Protein AF-A0A167JBE9-F1 (afdb_monomer_lite)

Secondary structure (DSSP, 8-state):
--PPPPPHHHHHHHHHHHHHHHHHTT--SSHHHHHHHHHS-SS-HHHHHHHHTTSSPPPHHHHHHHHHHHTTTS-HHHHHHHHHHHTSTHHHHHHS-TT-HHHHHHHHTTS-HHHHTTTB-TT-TT---B-PPPGGGSHHHHTT-SHHHHHHHHHHHHHHHHHHTTT---SHHHHHHHHHHHHHHSGGGGGGHHHHHHHHHHHHHTTS------------

Foldseek 3Di:
DPDPPDALLLLVLQLQVLVLLCVQVVHDSAQQRSCCQQPVDRDDSVVSVCSNRSVDHDDPVSVVSSLVSSPVRDDPVLSVVSVCVSPDCLSVLLRDQLPCVVSLVVSLVPADPVLNVQFFDPPDPVDGDGDHHDPVVLVVLVVVLDLSSLSSLSSSLSPVCSVCVVPDDPDNCPSVVVSLVSVLVSPSCVVVSVSVVVSSVVSVVVVPPPPVPDPPDDDD

Radius of gyration: 20.26 Å; chains: 1; bounding box: 54×45×54 Å

Structure (mmCIF, N/CA/C/O backbone):
data_AF-A0A167JBE9-F1
#
_entry.id   AF-A0A167JBE9-F1
#
loop_
_atom_site.group_PDB
_atom_site.id
_atom_site.type_symbol
_atom_site.label_atom_id
_atom_site.label_alt_id
_atom_site.label_comp_id
_atom_site.label_asym_id
_atom_site.label_entity_id
_atom_site.label_seq_id
_atom_site.pdbx_PDB_ins_code
_atom_site.Cartn_x
_atom_site.Cartn_y
_atom_site.Cartn_z
_atom_site.occupancy
_atom_site.B_iso_or_equiv
_atom_site.auth_seq_id
_atom_site.auth_comp_id
_atom_site.auth_asym_id
_atom_site.auth_atom_id
_atom_site.pdbx_PDB_model_num
ATOM 1 N N . MET A 1 1 ? -17.279 23.327 -7.368 1.00 32.75 1 MET A N 1
ATOM 2 C CA . MET A 1 1 ? -16.084 22.488 -7.132 1.00 32.75 1 MET A CA 1
ATOM 3 C C . MET A 1 1 ? -16.534 21.042 -7.032 1.00 32.75 1 MET A C 1
ATOM 5 O O . MET A 1 1 ? -17.012 20.619 -5.989 1.00 32.75 1 MET A O 1
ATOM 9 N N . THR A 1 2 ? -16.477 20.303 -8.133 1.00 30.98 2 THR A N 1
ATOM 10 C CA . THR A 1 2 ? -16.669 18.851 -8.133 1.00 30.98 2 THR A CA 1
ATOM 11 C C . THR A 1 2 ? -15.497 18.238 -7.369 1.00 30.98 2 THR A C 1
ATOM 13 O O . THR A 1 2 ? -14.355 18.353 -7.805 1.00 30.98 2 THR A O 1
ATOM 16 N N . GLN A 1 3 ? -15.751 17.654 -6.191 1.00 36.56 3 GLN A N 1
ATOM 17 C CA . GLN A 1 3 ? -14.762 16.804 -5.522 1.00 36.56 3 GLN A CA 1
ATOM 18 C C . GLN A 1 3 ? -14.290 15.774 -6.549 1.00 36.56 3 GLN A C 1
ATOM 20 O O . GLN A 1 3 ? -15.122 15.038 -7.084 1.00 36.56 3 GLN A O 1
ATOM 25 N N . SER A 1 4 ? -12.989 15.746 -6.863 1.00 48.50 4 SER A N 1
ATOM 26 C CA . SER A 1 4 ? -12.469 14.684 -7.716 1.00 48.50 4 SER A CA 1
ATOM 27 C C . SER A 1 4 ? -12.834 13.356 -7.053 1.00 48.50 4 SER A C 1
ATOM 29 O O . SER A 1 4 ? -12.655 13.168 -5.844 1.00 48.50 4 SER A O 1
ATOM 31 N N . LYS A 1 5 ? -13.465 12.461 -7.818 1.00 62.38 5 LYS A N 1
ATOM 32 C CA . LYS A 1 5 ? -13.772 11.121 -7.323 1.00 62.38 5 LYS A CA 1
ATOM 33 C C . LYS A 1 5 ? -12.436 10.493 -6.921 1.00 62.38 5 LYS A C 1
ATOM 35 O O . LYS A 1 5 ? -11.546 10.373 -7.756 1.00 62.38 5 LYS A O 1
ATOM 40 N N . LYS A 1 6 ? -12.286 10.128 -5.644 1.00 63.94 6 LYS A N 1
ATOM 41 C CA . LYS A 1 6 ? -11.132 9.343 -5.182 1.00 63.94 6 LYS A CA 1
ATOM 42 C C . LYS A 1 6 ? -11.004 8.076 -6.036 1.00 63.94 6 LYS A C 1
ATOM 44 O O . LYS A 1 6 ? -12.031 7.438 -6.297 1.00 63.94 6 LYS A O 1
ATOM 49 N N . SER A 1 7 ? -9.774 7.717 -6.406 1.00 69.94 7 SER A N 1
ATOM 50 C CA . SER A 1 7 ? -9.459 6.438 -7.058 1.00 69.94 7 SER A CA 1
ATOM 51 C C . SER A 1 7 ? -9.887 5.261 -6.176 1.00 69.94 7 SER A C 1
ATOM 53 O O . SER A 1 7 ? -10.098 5.424 -4.966 1.00 69.94 7 SER A O 1
ATOM 55 N N . ALA A 1 8 ? -10.066 4.078 -6.764 1.00 71.69 8 ALA A N 1
ATOM 56 C CA . ALA A 1 8 ? -10.470 2.909 -5.991 1.00 71.69 8 ALA A CA 1
ATOM 57 C C . ALA A 1 8 ? -9.364 2.516 -5.001 1.00 71.69 8 ALA A C 1
ATOM 59 O O . ALA A 1 8 ? -9.661 2.238 -3.840 1.00 71.69 8 ALA A O 1
ATOM 60 N N . ILE A 1 9 ? -8.091 2.625 -5.403 1.00 73.69 9 ILE A N 1
ATOM 61 C CA . ILE A 1 9 ? -6.944 2.403 -4.508 1.00 73.69 9 ILE A CA 1
ATOM 62 C C . ILE A 1 9 ? -6.947 3.375 -3.316 1.00 73.69 9 ILE A C 1
ATOM 64 O O . ILE A 1 9 ? -6.807 2.937 -2.169 1.00 73.69 9 ILE A O 1
ATOM 68 N N . ALA A 1 10 ? -7.198 4.671 -3.541 1.00 73.25 10 ALA A N 1
ATOM 69 C CA . ALA A 1 10 ? -7.244 5.661 -2.460 1.00 73.25 10 ALA A CA 1
ATOM 70 C C . ALA A 1 10 ? -8.361 5.370 -1.443 1.00 73.25 10 ALA A C 1
ATOM 72 O O . ALA A 1 10 ? -8.229 5.682 -0.254 1.00 73.25 10 ALA A O 1
ATOM 73 N N . LYS A 1 11 ? -9.471 4.771 -1.897 1.00 79.75 11 LYS A N 1
ATOM 74 C CA . LYS A 1 11 ? -10.587 4.361 -1.033 1.00 79.75 11 LYS A CA 1
ATOM 75 C C . LYS A 1 11 ? -10.247 3.150 -0.173 1.00 79.75 11 LYS A C 1
ATOM 77 O O . LYS A 1 11 ? -10.863 3.004 0.875 1.00 79.75 11 LYS A O 1
ATOM 82 N N . LEU A 1 12 ? -9.281 2.318 -0.562 1.00 75.62 12 LEU A N 1
ATOM 83 C CA . LEU A 1 12 ? -8.925 1.113 0.186 1.00 75.62 12 LEU A CA 1
ATOM 84 C C . LEU A 1 12 ? -8.013 1.379 1.376 1.00 75.62 12 LEU A C 1
ATOM 86 O O . LEU A 1 12 ? -8.189 0.763 2.424 1.00 75.62 12 LEU A O 1
ATOM 90 N N . LYS A 1 13 ? -7.044 2.290 1.237 1.00 80.88 13 LYS A N 1
ATOM 91 C CA . LYS A 1 13 ? -5.958 2.455 2.216 1.00 80.88 13 LYS A CA 1
ATOM 92 C C . LYS A 1 13 ? -6.474 2.503 3.659 1.00 80.88 13 LYS A C 1
ATOM 94 O O . LYS A 1 13 ? -6.039 1.724 4.498 1.00 80.88 13 LYS A O 1
ATOM 99 N N . THR A 1 14 ? -7.472 3.345 3.932 1.00 87.69 14 THR A N 1
ATOM 100 C CA . THR A 1 14 ? -8.064 3.502 5.274 1.00 87.69 14 THR A CA 1
ATOM 101 C C . THR A 1 14 ? -8.866 2.292 5.770 1.00 87.69 14 THR A C 1
ATOM 103 O O . THR A 1 14 ? -8.546 1.807 6.859 1.00 87.69 14 THR A O 1
ATOM 106 N N . PRO A 1 15 ? -9.863 1.777 5.026 1.00 84.50 15 PRO A N 1
ATOM 107 C CA . PRO A 1 15 ? -10.552 0.534 5.372 1.00 84.50 15 PRO A CA 1
ATOM 108 C C . PRO A 1 15 ? -9.611 -0.623 5.709 1.00 84.50 15 PRO A C 1
ATOM 110 O O . PRO A 1 15 ? -9.872 -1.343 6.675 1.00 84.50 15 PRO A O 1
ATOM 113 N N . LEU A 1 16 ? -8.499 -0.750 4.977 1.00 81.19 16 LEU A N 1
ATOM 114 C CA . LEU A 1 16 ? -7.514 -1.811 5.174 1.00 81.19 16 LEU A CA 1
ATOM 115 C C . LEU A 1 16 ? -6.839 -1.737 6.543 1.00 81.19 16 LEU A C 1
ATOM 117 O O . LEU A 1 16 ? -6.837 -2.724 7.276 1.00 81.19 16 LEU A O 1
ATOM 121 N N . LEU A 1 17 ? -6.338 -0.569 6.946 1.00 84.88 17 LEU A N 1
ATOM 122 C CA . LEU A 1 17 ? -5.785 -0.403 8.295 1.00 84.88 17 LEU A CA 1
ATOM 123 C C . LEU A 1 17 ? -6.831 -0.690 9.373 1.00 84.88 17 LEU A C 1
ATOM 125 O O . LEU A 1 17 ? -6.525 -1.357 10.356 1.00 84.88 17 LEU A O 1
ATOM 129 N N . LEU A 1 18 ? -8.070 -0.227 9.193 1.00 87.81 18 LEU A N 1
ATOM 130 C CA . LEU A 1 18 ? -9.133 -0.487 10.165 1.00 87.81 18 LEU A CA 1
ATOM 131 C C . LEU A 1 18 ? -9.459 -1.982 10.277 1.00 87.81 18 LEU A C 1
ATOM 133 O O . LEU A 1 18 ? -9.777 -2.453 11.366 1.00 87.81 18 LEU A O 1
ATOM 137 N N . LYS A 1 19 ? -9.329 -2.741 9.186 1.00 85.06 19 LYS A N 1
ATOM 138 C CA . LYS A 1 19 ? -9.515 -4.194 9.187 1.00 85.06 19 LYS A CA 1
ATOM 139 C C . LYS A 1 19 ? -8.409 -4.904 9.972 1.00 85.06 19 LYS A C 1
ATOM 141 O O . LYS A 1 19 ? -8.723 -5.769 10.787 1.00 85.06 19 LYS A O 1
ATOM 146 N N . VAL A 1 20 ? -7.147 -4.491 9.798 1.00 83.12 20 VAL A N 1
ATOM 147 C CA . VAL A 1 20 ? -6.010 -4.969 10.616 1.00 83.12 20 VAL A CA 1
ATOM 148 C C . VAL A 1 20 ? -6.243 -4.668 12.093 1.00 83.12 20 VAL A C 1
ATOM 150 O O . VAL A 1 20 ? -6.087 -5.547 12.937 1.00 83.12 20 VAL A O 1
ATOM 153 N N . VAL A 1 21 ? -6.672 -3.444 12.408 1.00 86.69 21 VAL A N 1
ATOM 154 C CA . VAL A 1 21 ? -6.969 -3.027 13.784 1.00 86.69 21 VAL A CA 1
ATOM 155 C C . VAL A 1 21 ? -8.038 -3.918 14.400 1.00 86.69 21 VAL A C 1
ATOM 157 O O . VAL A 1 21 ? -7.821 -4.450 15.482 1.00 86.69 21 VAL A O 1
ATOM 160 N N . CYS A 1 22 ? -9.162 -4.125 13.710 1.00 87.06 22 CYS A N 1
ATOM 161 C CA . CYS A 1 22 ? -10.229 -4.991 14.206 1.00 87.06 22 CYS A CA 1
ATOM 162 C C . CYS A 1 22 ? -9.761 -6.427 14.436 1.00 87.06 22 CYS A C 1
ATOM 164 O O . CYS A 1 22 ? -10.124 -7.031 15.442 1.00 87.06 22 CYS A O 1
ATOM 166 N N . HIS A 1 23 ? -8.943 -6.955 13.523 1.00 85.62 23 HIS A N 1
ATOM 167 C CA . HIS A 1 23 ? -8.403 -8.301 13.632 1.00 85.62 23 HIS A CA 1
ATOM 168 C C . HIS A 1 23 ? -7.512 -8.466 14.870 1.00 85.62 23 HIS A C 1
ATOM 170 O O . HIS A 1 23 ? -7.767 -9.345 15.687 1.00 85.62 23 HIS A O 1
ATOM 176 N N . HIS A 1 24 ? -6.512 -7.599 15.045 1.00 82.50 24 HIS A N 1
ATOM 177 C CA . HIS A 1 24 ? -5.588 -7.689 16.180 1.00 82.50 24 HIS A CA 1
ATOM 178 C C . HIS A 1 24 ? -6.251 -7.356 17.518 1.00 82.50 24 HIS A C 1
ATOM 180 O O . HIS A 1 24 ? -5.968 -8.014 18.511 1.00 82.50 24 HIS A O 1
ATOM 186 N N . ALA A 1 25 ? -7.163 -6.383 17.546 1.00 85.12 25 ALA A N 1
ATOM 187 C CA . ALA A 1 25 ? -7.923 -6.044 18.747 1.00 85.12 25 ALA A CA 1
ATOM 188 C C . ALA A 1 25 ? -9.040 -7.058 19.066 1.00 85.12 25 ALA A C 1
ATOM 190 O O . ALA A 1 25 ? -9.729 -6.906 20.072 1.00 85.12 25 ALA A O 1
ATOM 191 N N . ASN A 1 26 ? -9.250 -8.063 18.206 1.00 86.69 26 ASN A N 1
ATOM 192 C CA . ASN A 1 26 ? -10.322 -9.051 18.306 1.00 86.69 26 ASN A CA 1
ATOM 193 C C . ASN A 1 26 ? -11.718 -8.417 18.500 1.00 86.69 26 ASN A C 1
ATOM 195 O O . ASN A 1 26 ? -12.499 -8.811 19.367 1.00 86.69 26 ASN A O 1
ATOM 199 N N . ILE A 1 27 ? -12.029 -7.403 17.690 1.00 88.31 27 ILE A N 1
ATOM 200 C CA . ILE A 1 27 ? -13.319 -6.701 17.695 1.00 88.31 27 ILE A CA 1
ATOM 201 C C . ILE A 1 27 ? -14.011 -6.826 16.337 1.00 88.31 27 ILE A C 1
ATOM 203 O O . ILE A 1 27 ? -13.377 -7.008 15.297 1.00 88.31 27 ILE A O 1
ATOM 207 N N . ALA A 1 28 ? -15.334 -6.670 16.326 1.00 88.62 28 ALA A N 1
ATOM 208 C CA . ALA A 1 28 ? -16.099 -6.687 15.085 1.00 88.62 28 ALA A CA 1
ATOM 209 C C . ALA A 1 28 ? -15.678 -5.544 14.140 1.00 88.62 28 ALA A C 1
ATOM 211 O O . ALA A 1 28 ? -15.496 -4.404 14.575 1.00 88.62 28 ALA A O 1
ATOM 212 N N . TYR A 1 29 ? -15.606 -5.823 12.834 1.00 88.81 29 TYR A N 1
ATOM 213 C CA . TYR A 1 29 ? -15.351 -4.816 11.795 1.00 88.81 29 TYR A CA 1
ATOM 214 C C . TYR A 1 29 ? -16.599 -3.964 11.534 1.00 88.81 29 TYR A C 1
ATOM 216 O O . TYR A 1 29 ? -17.288 -4.092 10.525 1.00 88.81 29 TYR A O 1
ATOM 224 N N . THR A 1 30 ? -16.937 -3.122 12.508 1.00 89.50 30 THR A N 1
ATOM 225 C CA . THR A 1 30 ? -18.110 -2.248 12.480 1.00 89.50 30 THR A CA 1
ATOM 226 C C . THR A 1 30 ? -17.757 -0.873 13.032 1.00 89.50 30 THR A C 1
ATOM 228 O O . THR A 1 30 ? -16.879 -0.731 13.887 1.00 89.50 30 THR A O 1
ATOM 231 N N . ALA A 1 31 ? -18.461 0.158 12.560 1.00 87.88 31 ALA A N 1
ATOM 232 C CA . ALA A 1 31 ? -18.222 1.528 13.002 1.00 87.88 31 ALA A CA 1
ATOM 233 C C . ALA A 1 31 ? -18.376 1.718 14.528 1.00 87.88 31 ALA A C 1
ATOM 235 O O . ALA A 1 31 ? -17.508 2.367 15.112 1.00 87.88 31 ALA A O 1
ATOM 236 N N . PRO A 1 32 ? -19.394 1.139 15.203 1.00 89.06 32 PRO A N 1
ATOM 237 C CA . PRO A 1 32 ? -19.525 1.258 16.656 1.00 89.06 32 PRO A CA 1
ATOM 238 C C . PRO A 1 32 ? -18.385 0.580 17.426 1.00 89.06 32 PRO A C 1
ATOM 240 O O . PRO A 1 32 ? -17.848 1.170 18.360 1.00 89.06 32 PRO A O 1
ATOM 243 N N . ALA A 1 33 ? -17.969 -0.625 17.018 1.00 89.00 33 ALA A N 1
ATOM 244 C CA . ALA A 1 33 ? -16.886 -1.348 17.687 1.00 89.00 33 ALA A CA 1
ATOM 245 C C . ALA A 1 33 ? -15.547 -0.602 17.572 1.00 89.00 33 ALA A C 1
ATOM 247 O O . ALA A 1 33 ? -14.820 -0.471 18.557 1.00 89.00 33 ALA A O 1
ATOM 248 N N . LEU A 1 34 ? -15.254 -0.039 16.395 1.00 88.94 34 LEU A N 1
ATOM 249 C CA . LEU A 1 34 ? -14.078 0.806 16.183 1.00 88.94 34 LEU A CA 1
ATOM 250 C C . LEU A 1 34 ? -14.132 2.101 16.996 1.00 88.94 34 LEU A C 1
ATOM 252 O O . LEU A 1 34 ? -13.123 2.481 17.586 1.00 88.94 34 LEU A O 1
ATOM 256 N N . ALA A 1 35 ? -15.289 2.764 17.066 1.00 87.69 35 ALA A N 1
ATOM 257 C CA . ALA A 1 35 ? -15.461 3.970 17.876 1.00 87.69 35 ALA A CA 1
ATOM 258 C C . ALA A 1 35 ? -15.213 3.689 19.364 1.00 87.69 35 ALA A C 1
ATOM 260 O O . ALA A 1 35 ? -14.447 4.405 20.017 1.00 87.69 35 ALA A O 1
ATOM 261 N N . GLN A 1 36 ? -15.779 2.593 19.872 1.00 88.12 36 GLN A N 1
ATOM 262 C CA . GLN A 1 36 ? -15.574 2.156 21.246 1.00 88.12 36 GLN A CA 1
ATOM 263 C C . GLN A 1 36 ? -14.103 1.807 21.503 1.00 88.12 36 GLN A C 1
ATOM 265 O O . GLN A 1 36 ? -13.534 2.257 22.496 1.00 88.12 36 GLN A O 1
ATOM 270 N N . TYR A 1 37 ? -13.451 1.076 20.598 1.00 88.12 37 TYR A N 1
ATOM 271 C CA . TYR A 1 37 ? -12.043 0.716 20.757 1.00 88.12 37 TYR A CA 1
ATOM 272 C C . TYR A 1 37 ? -11.117 1.938 20.681 1.00 88.12 37 TYR A C 1
ATOM 274 O O . TYR A 1 37 ? -10.255 2.102 21.540 1.00 88.12 37 TYR A O 1
ATOM 282 N N . ILE A 1 38 ? -11.301 2.842 19.710 1.00 84.88 38 ILE A N 1
ATOM 283 C CA . ILE A 1 38 ? -10.378 3.957 19.430 1.00 84.88 38 ILE A CA 1
ATOM 284 C C . ILE A 1 38 ? -10.643 5.173 20.320 1.00 84.88 38 ILE A C 1
ATOM 286 O O . ILE A 1 38 ? -9.687 5.792 20.792 1.00 84.88 38 ILE A O 1
ATOM 290 N N . HIS A 1 39 ? -11.896 5.489 20.636 1.00 82.50 39 HIS A N 1
ATOM 291 C CA . HIS A 1 39 ? -12.247 6.674 21.427 1.00 82.50 39 HIS A CA 1
ATOM 292 C C . HIS A 1 39 ? -12.849 6.361 22.797 1.00 82.50 39 HIS A C 1
ATOM 294 O O . HIS A 1 39 ? -12.924 7.262 23.621 1.00 82.50 39 HIS A O 1
ATOM 300 N N . GLY A 1 40 ? -13.224 5.110 23.083 1.00 78.88 40 GLY A N 1
ATOM 301 C CA . GLY A 1 40 ? -13.891 4.766 24.346 1.00 78.88 40 GLY A CA 1
ATOM 302 C C . GLY A 1 40 ? -15.330 5.284 24.435 1.00 78.88 40 GLY A C 1
ATOM 303 O O . GLY A 1 40 ? -15.933 5.210 25.499 1.00 78.88 40 GLY A O 1
ATOM 304 N N . ILE A 1 41 ? -15.880 5.805 23.333 1.00 75.62 41 ILE A N 1
ATOM 305 C CA . ILE A 1 41 ? -17.220 6.395 23.256 1.00 75.62 41 ILE A CA 1
ATOM 306 C C . ILE A 1 41 ? -18.107 5.440 22.456 1.00 75.62 41 ILE A C 1
ATOM 308 O O . ILE A 1 41 ? -17.701 4.962 21.395 1.00 75.62 41 ILE A O 1
ATOM 312 N N . LYS A 1 42 ? -19.308 5.145 22.966 1.00 61.97 42 LYS A N 1
ATOM 313 C CA . LYS A 1 42 ? -20.256 4.222 22.318 1.00 61.97 42 LYS A CA 1
ATOM 314 C C . LYS A 1 42 ? -21.114 4.857 21.222 1.00 61.97 42 LYS A C 1
ATOM 316 O O . LYS A 1 42 ? -21.729 4.127 20.455 1.00 61.97 42 LYS A O 1
ATOM 321 N N . GLU A 1 43 ? -21.138 6.179 21.102 1.00 55.59 43 GLU A N 1
ATOM 322 C CA . GLU A 1 43 ? -22.125 6.865 20.269 1.00 55.59 43 GLU A CA 1
ATOM 323 C C . GLU A 1 43 ? -21.498 8.021 19.492 1.00 55.59 43 GLU A C 1
ATOM 325 O O . GLU A 1 43 ? -21.501 9.160 19.931 1.00 55.59 43 GLU A O 1
ATOM 330 N N . ASP A 1 44 ? -20.912 7.684 18.339 1.00 57.00 44 ASP A N 1
ATOM 331 C CA . ASP A 1 44 ? -21.170 8.385 17.076 1.00 57.00 44 ASP A CA 1
ATOM 332 C C . ASP A 1 44 ? -20.570 7.561 15.921 1.00 57.00 44 ASP A C 1
ATOM 334 O O . ASP A 1 44 ? -19.366 7.571 15.655 1.00 57.00 44 ASP A O 1
ATOM 338 N N . SER A 1 45 ? -21.394 6.742 15.259 1.00 61.91 45 SER A N 1
ATOM 339 C CA . SER A 1 45 ? -20.918 5.762 14.263 1.00 61.91 45 SER A CA 1
ATOM 340 C C . SER A 1 45 ? -20.684 6.366 12.873 1.00 61.91 45 SER A C 1
ATOM 342 O O . SER A 1 45 ? -20.049 5.742 12.021 1.00 61.91 45 SER A O 1
ATOM 344 N N . SER A 1 46 ? -21.157 7.592 12.629 1.00 70.62 46 SER A N 1
ATOM 345 C CA . SER A 1 46 ? -21.100 8.247 11.316 1.00 70.62 46 SER A CA 1
ATOM 346 C C . SER A 1 46 ? -19.666 8.506 10.817 1.00 70.62 46 SER A C 1
ATOM 348 O O . SER A 1 46 ? -19.379 8.162 9.665 1.00 70.62 46 SER A O 1
ATOM 350 N N . PRO A 1 47 ? -18.720 9.015 11.636 1.00 83.50 47 PRO A N 1
ATOM 351 C CA . PRO A 1 47 ? -17.339 9.220 11.199 1.00 83.50 47 PRO A CA 1
ATOM 352 C C . PRO A 1 47 ? -16.634 7.907 10.851 1.00 83.50 47 PRO A C 1
ATOM 354 O O . PRO A 1 47 ? -16.045 7.801 9.779 1.00 83.50 47 PRO A O 1
ATOM 357 N N . PHE A 1 48 ? -16.745 6.879 11.698 1.00 85.00 48 PHE A N 1
ATOM 358 C CA . PHE A 1 48 ? -16.120 5.582 11.424 1.00 85.00 48 PHE A CA 1
ATOM 359 C C . PHE A 1 48 ? -16.762 4.867 10.247 1.00 85.00 48 PHE A C 1
ATOM 361 O O . PHE A 1 48 ? -16.042 4.286 9.444 1.00 85.00 48 PHE A O 1
ATOM 368 N N . LYS A 1 49 ? -18.081 4.979 10.065 1.00 87.62 49 LYS A N 1
ATOM 369 C CA . LYS A 1 49 ? -18.754 4.450 8.874 1.00 87.62 49 LYS A CA 1
ATOM 370 C C . LYS A 1 49 ? -18.189 5.073 7.598 1.00 87.62 49 LYS A C 1
ATOM 372 O O . LYS A 1 49 ? -17.876 4.361 6.657 1.00 87.62 49 LYS A O 1
ATOM 377 N N . ARG A 1 50 ? -17.958 6.389 7.583 1.00 86.62 50 ARG A N 1
ATOM 378 C CA . ARG A 1 50 ? -17.320 7.070 6.444 1.00 86.62 50 ARG A CA 1
ATOM 379 C C . ARG A 1 50 ? -15.875 6.622 6.193 1.00 86.62 50 ARG A C 1
ATOM 381 O O . ARG A 1 50 ? -15.432 6.680 5.047 1.00 86.62 50 ARG A O 1
ATOM 388 N N . LEU A 1 51 ? -15.142 6.224 7.234 1.00 88.31 51 LEU A N 1
ATOM 389 C CA . LEU A 1 51 ? -13.796 5.661 7.095 1.00 88.31 51 LEU A CA 1
ATOM 390 C C . LEU A 1 51 ? -13.843 4.227 6.549 1.00 88.31 51 LEU A C 1
ATOM 392 O O . LEU A 1 51 ? -13.063 3.905 5.661 1.00 88.31 51 LEU A O 1
ATOM 396 N N . LEU A 1 52 ? -14.773 3.401 7.040 1.00 86.69 52 LEU A N 1
ATOM 397 C CA . LEU A 1 52 ? -15.012 2.031 6.568 1.00 86.69 52 LEU A CA 1
ATOM 398 C C . LEU A 1 52 ? -15.479 1.989 5.110 1.00 86.69 52 LEU A C 1
ATOM 400 O O . LEU A 1 52 ? -15.023 1.154 4.342 1.00 86.69 52 LEU A O 1
ATOM 404 N N . ASP A 1 53 ? -16.321 2.941 4.710 1.00 84.06 53 ASP A N 1
ATOM 405 C CA . ASP A 1 53 ? -16.785 3.096 3.328 1.00 84.06 53 ASP A CA 1
ATOM 406 C C . ASP A 1 53 ? -15.689 3.648 2.383 1.00 84.06 53 ASP A C 1
ATOM 408 O O . ASP A 1 53 ? -15.964 3.920 1.214 1.00 84.06 53 ASP A O 1
ATOM 412 N N . GLY A 1 54 ? -14.480 3.952 2.878 1.00 82.44 54 GLY A N 1
ATOM 413 C CA . GLY A 1 54 ? -13.407 4.563 2.079 1.00 82.44 54 GLY A CA 1
ATOM 414 C C . GLY A 1 54 ? -13.679 6.009 1.633 1.00 82.44 54 GLY A C 1
ATOM 415 O O . GLY A 1 54 ? -12.920 6.590 0.853 1.00 82.44 54 GLY A O 1
ATOM 416 N N . LYS A 1 55 ? -14.752 6.640 2.131 1.00 84.75 55 LYS A N 1
ATOM 417 C CA . LYS A 1 55 ? -15.125 8.024 1.787 1.00 84.75 55 LYS A CA 1
ATOM 418 C C . LYS A 1 55 ? -14.119 9.017 2.369 1.00 84.75 55 LYS A C 1
ATOM 420 O O . LYS A 1 55 ? -13.703 9.960 1.695 1.00 84.75 55 LYS A O 1
ATOM 425 N N . HIS A 1 56 ? -13.653 8.776 3.592 1.00 85.50 56 HIS A N 1
ATOM 426 C CA . HIS A 1 56 ? -12.664 9.615 4.273 1.00 85.50 56 HIS A CA 1
ATOM 427 C C . HIS A 1 56 ? -11.363 8.861 4.553 1.00 85.50 56 HIS A C 1
ATOM 429 O O . HIS A 1 56 ? -11.371 7.656 4.777 1.00 85.50 56 HIS A O 1
ATOM 435 N N . ASN A 1 57 ? -10.250 9.601 4.559 1.00 84.50 57 ASN A N 1
ATOM 436 C CA . ASN A 1 57 ? -8.969 9.072 5.019 1.00 84.50 57 ASN A CA 1
ATOM 437 C C . ASN A 1 57 ? -8.808 9.395 6.502 1.00 84.50 57 ASN A C 1
ATOM 439 O O . ASN A 1 57 ? -9.255 10.453 6.955 1.00 84.50 57 ASN A O 1
ATOM 443 N N . ILE A 1 58 ? -8.147 8.519 7.256 1.00 85.00 58 ILE A N 1
ATOM 444 C CA . ILE A 1 58 ? -7.775 8.859 8.631 1.00 85.00 58 ILE A CA 1
ATOM 445 C C . ILE A 1 58 ? -6.756 10.002 8.654 1.00 85.00 58 ILE A C 1
ATOM 447 O O . ILE A 1 58 ? -5.827 10.058 7.848 1.00 85.00 58 ILE A O 1
ATOM 451 N N . SER A 1 59 ? -6.914 10.917 9.611 1.00 85.50 59 SER A N 1
ATOM 452 C CA . SER A 1 59 ? -5.918 11.962 9.849 1.00 85.50 59 SER A CA 1
ATOM 453 C C . SER A 1 59 ? -4.633 11.367 10.438 1.00 85.50 59 SER A C 1
ATOM 455 O O . SER A 1 59 ? -4.673 10.334 11.111 1.00 85.50 59 SER A O 1
ATOM 457 N N . LYS A 1 60 ? -3.495 12.059 10.281 1.00 86.06 60 LYS A N 1
ATOM 458 C CA . LYS A 1 60 ? -2.216 11.661 10.902 1.00 86.06 60 LYS A CA 1
ATOM 459 C C . LYS A 1 60 ? -2.331 11.511 12.428 1.00 86.06 60 LYS A C 1
ATOM 461 O O . LYS A 1 60 ? -1.770 10.578 12.996 1.00 86.06 60 LYS A O 1
ATOM 466 N N . LYS A 1 61 ? -3.107 12.383 13.087 1.00 85.12 61 LYS A N 1
ATOM 467 C CA . LYS A 1 61 ? -3.361 12.327 14.538 1.00 85.12 61 LYS A CA 1
ATOM 468 C C . LYS A 1 61 ? -4.182 11.093 14.924 1.00 85.12 61 LYS A C 1
ATOM 470 O O . LYS A 1 61 ? -3.816 10.380 15.854 1.00 85.12 61 LYS A O 1
ATOM 475 N N . THR A 1 62 ? -5.264 10.818 14.192 1.00 85.25 62 THR A N 1
ATOM 476 C CA . THR A 1 62 ? -6.102 9.625 14.408 1.00 85.25 62 THR A CA 1
ATOM 477 C C . THR A 1 62 ? -5.289 8.354 14.191 1.00 85.25 62 THR A C 1
ATOM 479 O O . THR A 1 62 ? -5.352 7.445 15.011 1.00 85.25 62 THR A O 1
ATOM 482 N N . ARG A 1 63 ? -4.465 8.325 13.137 1.00 88.94 63 ARG A N 1
ATOM 483 C CA . ARG A 1 63 ? -3.541 7.228 12.847 1.00 88.94 63 ARG A CA 1
ATOM 484 C C . ARG A 1 63 ? -2.619 6.952 14.030 1.00 88.94 63 ARG A C 1
ATOM 486 O O . ARG A 1 63 ? -2.606 5.835 14.525 1.00 88.94 63 ARG A O 1
ATOM 493 N N . ALA A 1 64 ? -1.908 7.966 14.520 1.00 87.00 64 ALA A N 1
ATOM 494 C CA . ALA A 1 64 ? -1.004 7.808 15.658 1.00 87.00 64 ALA A CA 1
ATOM 495 C C . ALA A 1 64 ? -1.726 7.232 16.890 1.00 87.00 64 ALA A C 1
ATOM 497 O O . ALA A 1 64 ? -1.229 6.306 17.523 1.00 87.00 64 ALA A O 1
ATOM 498 N N . SER A 1 65 ? -2.941 7.710 17.182 1.00 86.31 65 SER A N 1
ATOM 499 C CA . SER A 1 65 ? -3.752 7.164 18.277 1.00 86.31 65 SER A CA 1
ATOM 500 C C . SER A 1 65 ? -4.135 5.696 18.070 1.00 86.31 65 SER A C 1
ATOM 502 O O . SER A 1 65 ? -4.200 4.952 19.046 1.00 86.31 65 SER A O 1
ATOM 504 N N . ILE A 1 66 ? -4.415 5.284 16.831 1.00 88.06 66 ILE A N 1
ATOM 505 C CA . ILE A 1 66 ? -4.714 3.890 16.487 1.00 88.06 66 ILE A CA 1
ATOM 506 C C . ILE A 1 66 ? -3.483 3.016 16.726 1.00 88.06 66 ILE A C 1
ATOM 508 O O . ILE A 1 66 ? -3.605 2.005 17.405 1.00 88.06 66 ILE A O 1
ATOM 512 N N . PHE A 1 67 ? -2.304 3.419 16.242 1.00 88.19 67 PHE A N 1
ATOM 513 C CA . PHE A 1 67 ? -1.066 2.654 16.437 1.00 88.19 67 PHE A CA 1
ATOM 514 C C . PHE A 1 67 ? -0.694 2.513 17.916 1.00 88.19 67 PHE A C 1
ATOM 516 O O . PHE A 1 67 ? -0.323 1.426 18.344 1.00 88.19 67 PHE A O 1
ATOM 523 N N . VAL A 1 68 ? -0.876 3.562 18.727 1.00 88.19 68 VAL A N 1
ATOM 524 C CA . VAL A 1 68 ? -0.658 3.492 20.186 1.00 88.19 68 VAL A CA 1
ATOM 525 C C . VAL A 1 68 ? -1.586 2.475 20.857 1.00 88.19 68 VAL A C 1
ATOM 527 O O . VAL A 1 68 ? -1.172 1.794 21.793 1.00 88.19 68 VAL A O 1
ATOM 530 N N . LYS A 1 69 ? -2.839 2.363 20.402 1.00 87.31 69 LYS A N 1
ATOM 531 C CA . LYS A 1 69 ? -3.781 1.368 20.933 1.00 87.31 69 LYS A CA 1
ATOM 532 C C . LYS A 1 69 ? -3.446 -0.037 20.457 1.00 87.31 69 LYS A C 1
ATOM 534 O O . LYS A 1 69 ? -3.303 -0.926 21.288 1.00 87.31 69 LYS A O 1
ATOM 539 N N . LEU A 1 70 ? -3.209 -0.187 19.158 1.00 85.12 70 LEU A N 1
ATOM 540 C CA . LEU A 1 70 ? -2.815 -1.443 18.531 1.00 85.12 70 LEU A CA 1
ATOM 541 C C . LEU A 1 70 ? -1.517 -1.997 19.132 1.00 85.12 70 LEU A C 1
ATOM 543 O O . LEU A 1 70 ? -1.353 -3.206 19.204 1.00 85.12 70 LEU A O 1
ATOM 547 N N . ALA A 1 71 ? -0.629 -1.134 19.637 1.00 85.62 71 ALA A N 1
ATOM 548 C CA . ALA A 1 71 ? 0.591 -1.538 20.332 1.00 85.62 71 ALA A CA 1
ATOM 549 C C . ALA A 1 71 ? 0.381 -2.354 21.610 1.00 85.62 71 ALA A C 1
ATOM 551 O O . ALA A 1 71 ? 1.331 -2.958 22.103 1.00 85.62 71 ALA A O 1
ATOM 552 N N . ARG A 1 72 ? -0.841 -2.377 22.147 1.00 83.88 72 ARG A N 1
ATOM 553 C CA . ARG A 1 72 ? -1.216 -3.236 23.275 1.00 83.88 72 ARG A CA 1
ATOM 554 C C . ARG A 1 72 ? -1.572 -4.657 22.838 1.00 83.88 72 ARG A C 1
ATOM 556 O O . ARG A 1 72 ? -1.423 -5.571 23.638 1.00 83.88 72 ARG A O 1
ATOM 563 N N . ASP A 1 73 ? -2.003 -4.819 21.588 1.00 81.06 73 ASP A N 1
ATOM 564 C CA . ASP A 1 73 ? -2.623 -6.046 21.077 1.00 81.06 73 ASP A CA 1
ATOM 565 C C . ASP A 1 73 ? -1.787 -6.729 19.973 1.00 81.06 73 ASP A C 1
ATOM 567 O O . ASP A 1 73 ? -1.910 -7.930 19.741 1.00 81.06 73 ASP A O 1
ATOM 571 N N . ALA A 1 74 ? -0.917 -5.982 19.288 1.00 80.25 74 ALA A N 1
ATOM 572 C CA . ALA A 1 74 ? -0.056 -6.464 18.212 1.00 80.25 74 ALA A CA 1
ATOM 573 C C . ALA A 1 74 ? 1.425 -6.450 18.612 1.00 80.25 74 ALA A C 1
ATOM 575 O O . ALA A 1 74 ? 1.867 -5.658 19.449 1.00 80.25 74 ALA A O 1
ATOM 576 N N . SER A 1 75 ? 2.227 -7.305 17.973 1.00 81.50 75 SER A N 1
ATOM 577 C CA . SER A 1 75 ? 3.667 -7.329 18.223 1.00 81.50 75 SER A CA 1
ATOM 578 C C . SER A 1 75 ? 4.357 -6.069 17.683 1.00 81.50 75 SER A C 1
ATOM 580 O O . SER A 1 75 ? 3.939 -5.466 16.692 1.00 81.50 75 SER A O 1
ATOM 582 N N . LYS A 1 76 ? 5.488 -5.694 18.293 1.00 81.44 76 LYS A N 1
ATOM 583 C CA . LYS A 1 76 ? 6.299 -4.551 17.838 1.00 81.44 76 LYS A CA 1
ATOM 584 C C . LYS A 1 76 ? 6.736 -4.681 16.372 1.00 81.44 76 LYS A C 1
ATOM 586 O O . LYS A 1 76 ? 6.792 -3.676 15.667 1.00 81.44 76 LYS A O 1
ATOM 591 N N . SER A 1 77 ? 7.034 -5.900 15.913 1.00 77.81 77 SER A N 1
ATOM 592 C CA . SER A 1 77 ? 7.380 -6.156 14.511 1.00 77.81 77 SER A CA 1
ATOM 593 C C . SER A 1 77 ? 6.183 -5.940 13.584 1.00 77.81 77 SER A C 1
ATOM 595 O O . SER A 1 77 ? 6.310 -5.198 12.617 1.00 77.81 77 SER A O 1
ATOM 597 N N . GLN A 1 78 ? 5.006 -6.474 13.927 1.00 75.00 78 GLN A N 1
ATOM 598 C CA . GLN A 1 78 ? 3.776 -6.302 13.141 1.00 75.00 78 GLN A CA 1
ATOM 599 C C . GLN A 1 78 ? 3.389 -4.827 12.983 1.00 75.00 78 GLN A C 1
ATOM 601 O O . GLN A 1 78 ? 3.009 -4.400 11.895 1.00 75.00 78 GLN A O 1
ATOM 606 N N . LEU A 1 79 ? 3.522 -4.035 14.049 1.00 80.69 79 LEU A N 1
ATOM 607 C CA . LEU A 1 79 ? 3.257 -2.595 14.008 1.00 80.69 79 LEU A CA 1
ATOM 608 C C . LEU A 1 79 ? 4.249 -1.861 13.116 1.00 80.69 79 LEU A C 1
ATOM 610 O O . LEU A 1 79 ? 3.836 -1.038 12.306 1.00 80.69 79 LEU A O 1
ATOM 614 N N . SER A 1 80 ? 5.541 -2.172 13.246 1.00 82.31 80 SER A N 1
ATOM 615 C CA . SER A 1 80 ? 6.579 -1.555 12.420 1.00 82.31 80 SER A CA 1
ATOM 616 C C . SER A 1 80 ? 6.360 -1.851 10.938 1.00 82.31 80 SER A C 1
ATOM 618 O O . SER A 1 80 ? 6.476 -0.948 10.112 1.00 82.31 80 SER A O 1
ATOM 620 N N . ASP A 1 81 ? 5.996 -3.086 10.598 1.00 76.31 81 ASP A N 1
ATOM 621 C CA . ASP A 1 81 ? 5.709 -3.477 9.219 1.00 76.31 81 ASP A CA 1
ATOM 622 C C . ASP A 1 81 ? 4.442 -2.788 8.687 1.00 76.31 81 ASP A C 1
ATOM 624 O O . ASP A 1 81 ? 4.412 -2.341 7.539 1.00 76.31 81 ASP A O 1
ATOM 628 N N . LEU A 1 82 ? 3.422 -2.611 9.532 1.00 78.62 82 LEU A N 1
ATOM 629 C CA . LEU A 1 82 ? 2.204 -1.875 9.191 1.00 78.62 82 LEU A CA 1
ATOM 630 C C . LEU A 1 82 ? 2.444 -0.376 8.988 1.00 78.62 82 LEU A C 1
ATOM 632 O O . LEU A 1 82 ? 1.887 0.204 8.054 1.00 78.62 82 LEU A O 1
ATOM 636 N N . GLU A 1 83 ? 3.285 0.251 9.809 1.00 83.19 83 GLU A N 1
ATOM 637 C CA . GLU A 1 83 ? 3.699 1.645 9.613 1.00 83.19 83 GLU A CA 1
ATOM 638 C C . GLU A 1 83 ? 4.469 1.811 8.300 1.00 83.19 83 GLU A C 1
ATOM 640 O O . GLU A 1 83 ? 4.121 2.679 7.496 1.00 83.19 83 GLU A O 1
ATOM 645 N N . LYS A 1 84 ? 5.450 0.935 8.038 1.00 81.50 84 LYS A N 1
ATOM 646 C CA . LYS A 1 84 ? 6.224 0.938 6.786 1.00 81.50 84 LYS A CA 1
ATOM 647 C C . LYS A 1 84 ? 5.332 0.781 5.562 1.00 81.50 84 LYS A C 1
ATOM 649 O O . LYS A 1 84 ? 5.505 1.517 4.598 1.00 81.50 84 LYS A O 1
ATOM 654 N N . LEU A 1 85 ? 4.368 -0.141 5.587 1.00 77.75 85 LEU A N 1
ATOM 655 C CA . LEU A 1 85 ? 3.439 -0.339 4.473 1.00 77.75 85 LEU A CA 1
ATOM 656 C C . LEU A 1 85 ? 2.510 0.865 4.285 1.00 77.75 85 LEU A C 1
ATOM 658 O O . LEU A 1 85 ? 2.224 1.263 3.156 1.00 77.75 85 LEU A O 1
ATOM 662 N N . TRP A 1 86 ? 2.021 1.459 5.373 1.00 84.31 86 TRP A N 1
ATOM 663 C CA . TRP A 1 86 ? 1.129 2.612 5.292 1.00 84.31 86 TRP A CA 1
ATOM 664 C C . TRP A 1 86 ? 1.825 3.834 4.686 1.00 84.31 86 TRP A C 1
ATOM 666 O O . TRP A 1 86 ? 1.240 4.534 3.856 1.00 84.31 86 TRP A O 1
ATOM 676 N N . ASP A 1 87 ? 3.061 4.089 5.104 1.00 85.12 87 ASP A N 1
ATOM 677 C CA . ASP A 1 87 ? 3.881 5.198 4.612 1.00 85.12 87 ASP A CA 1
ATOM 678 C C . ASP A 1 87 ? 4.680 4.824 3.344 1.00 85.12 87 ASP A C 1
ATOM 680 O O . ASP A 1 87 ? 5.445 5.635 2.830 1.00 85.12 87 ASP A O 1
ATOM 684 N N . SER A 1 88 ? 4.471 3.617 2.806 1.00 84.31 88 SER A N 1
ATOM 685 C CA . SER A 1 88 ? 5.120 3.133 1.587 1.00 84.31 88 SER A CA 1
ATOM 686 C C . SER A 1 88 ? 4.649 3.882 0.344 1.00 84.31 88 SER A C 1
ATOM 688 O O . SER A 1 88 ? 3.462 4.174 0.183 1.00 84.31 88 SER A O 1
ATOM 690 N N . ILE A 1 89 ? 5.567 4.046 -0.609 1.00 86.50 89 ILE A N 1
ATOM 691 C CA . ILE A 1 89 ? 5.267 4.522 -1.963 1.00 86.50 89 ILE A CA 1
ATOM 692 C C . ILE A 1 89 ? 4.429 3.532 -2.793 1.00 86.50 89 ILE A C 1
ATOM 694 O O . ILE A 1 89 ? 3.996 3.855 -3.895 1.00 86.50 89 ILE A O 1
ATOM 698 N N . LEU A 1 90 ? 4.143 2.332 -2.267 1.00 84.25 90 LEU A N 1
ATOM 699 C CA . LEU A 1 90 ? 3.221 1.370 -2.881 1.00 84.25 90 LEU A CA 1
ATOM 700 C C . LEU A 1 90 ? 1.897 2.024 -3.284 1.00 84.25 90 LEU A C 1
ATOM 702 O O . LEU A 1 90 ? 1.406 1.773 -4.379 1.00 84.25 90 LEU A O 1
ATOM 706 N N . TRP A 1 91 ? 1.325 2.853 -2.408 1.00 83.62 91 TRP A N 1
ATOM 707 C CA . TRP A 1 91 ? 0.031 3.493 -2.654 1.00 83.62 91 TRP A CA 1
ATOM 708 C C . TRP A 1 91 ? 0.094 4.435 -3.852 1.00 83.62 91 TRP A C 1
ATOM 710 O O . TRP A 1 91 ? -0.772 4.364 -4.717 1.00 83.62 91 TRP A O 1
ATOM 720 N N . ASP A 1 92 ? 1.163 5.220 -3.957 1.00 86.06 92 ASP A N 1
ATOM 721 C CA . ASP A 1 92 ? 1.365 6.143 -5.073 1.00 86.06 92 ASP A CA 1
ATOM 722 C C . ASP A 1 92 ? 1.587 5.371 -6.382 1.00 86.06 92 ASP A C 1
ATOM 724 O O . ASP A 1 92 ? 1.012 5.713 -7.415 1.00 86.06 92 ASP A O 1
ATOM 728 N N . VAL A 1 93 ? 2.353 4.271 -6.338 1.00 82.81 93 VAL A N 1
ATOM 729 C CA . VAL A 1 93 ? 2.546 3.370 -7.487 1.00 82.81 93 VAL A CA 1
ATOM 730 C C . VAL A 1 93 ? 1.229 2.744 -7.934 1.00 82.81 93 VAL A C 1
ATOM 732 O O . VAL A 1 93 ? 0.976 2.660 -9.137 1.00 82.81 93 VAL A O 1
ATOM 735 N N . LEU A 1 94 ? 0.388 2.292 -7.003 1.00 78.62 94 LEU A N 1
ATOM 736 C CA . LEU A 1 94 ? -0.905 1.683 -7.309 1.00 78.62 94 LEU A CA 1
ATOM 737 C C . LEU A 1 94 ? -1.917 2.711 -7.833 1.00 78.62 94 LEU A C 1
ATOM 739 O O . LEU A 1 94 ? -2.628 2.391 -8.778 1.00 78.62 94 LEU A O 1
ATOM 743 N N . GLU A 1 95 ? -1.927 3.937 -7.309 1.00 79.94 95 GLU A N 1
ATOM 744 C CA . GLU A 1 95 ? -2.820 5.016 -7.761 1.00 79.94 95 GLU A CA 1
ATOM 745 C C . GLU A 1 95 ? -2.416 5.619 -9.108 1.00 79.94 95 GLU A C 1
ATOM 747 O O . GLU A 1 95 ? -3.265 6.149 -9.828 1.00 79.94 95 GLU A O 1
ATOM 752 N N . VAL A 1 96 ? -1.128 5.571 -9.456 1.00 8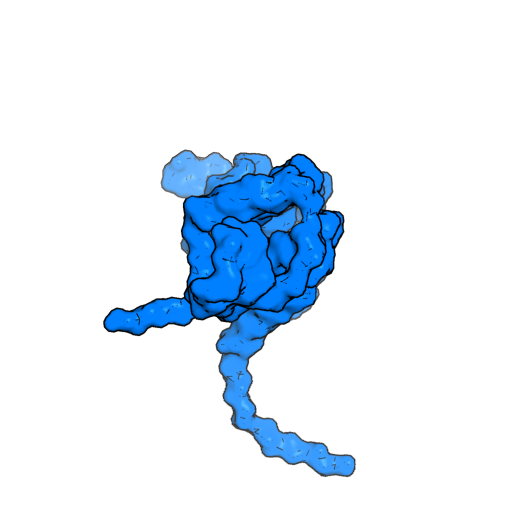0.44 96 VAL A N 1
ATOM 753 C CA . VAL A 1 96 ? -0.644 6.193 -10.685 1.00 80.44 96 VAL A CA 1
ATOM 754 C C . VAL A 1 96 ? -1.269 5.556 -11.919 1.00 80.44 96 VAL A C 1
ATOM 756 O O . VAL A 1 96 ? -1.280 4.333 -12.089 1.00 80.44 96 VAL A O 1
ATOM 759 N N . ASP A 1 97 ? -1.757 6.418 -12.805 1.00 73.50 97 ASP A N 1
ATOM 760 C CA . ASP A 1 97 ? -2.260 6.002 -14.100 1.00 73.50 97 ASP A CA 1
ATOM 761 C C . ASP A 1 97 ? -1.132 5.385 -14.925 1.00 73.50 97 ASP A C 1
ATOM 763 O O . ASP A 1 97 ? -0.031 5.930 -15.010 1.00 73.50 97 ASP A O 1
ATOM 767 N N . ILE A 1 98 ? -1.427 4.269 -15.578 1.00 69.31 98 ILE A N 1
ATOM 768 C CA . ILE A 1 98 ? -0.507 3.600 -16.492 1.00 69.31 98 ILE A CA 1
ATOM 769 C C . ILE A 1 98 ? 0.030 4.527 -17.599 1.00 69.31 98 ILE A C 1
ATOM 771 O O . ILE A 1 98 ? 1.155 4.345 -18.062 1.00 69.31 98 ILE A O 1
ATOM 775 N N . ASN A 1 99 ? -0.748 5.537 -17.993 1.00 69.50 99 ASN A N 1
ATOM 776 C CA . ASN A 1 99 ? -0.399 6.500 -19.032 1.00 69.50 99 ASN A CA 1
ATOM 777 C C . ASN A 1 99 ? 0.354 7.733 -18.502 1.00 69.50 99 ASN A C 1
ATOM 779 O O . ASN A 1 99 ? 0.878 8.515 -19.296 1.00 69.50 99 ASN A O 1
ATOM 783 N N . ASP A 1 100 ? 0.444 7.924 -17.183 1.00 77.38 100 ASP A N 1
ATOM 784 C CA . ASP A 1 100 ? 1.086 9.095 -16.579 1.00 77.38 100 ASP A CA 1
ATOM 785 C C . ASP A 1 100 ? 2.587 8.853 -16.357 1.00 77.38 100 ASP A C 1
ATOM 787 O O . ASP A 1 100 ? 3.076 8.584 -15.253 1.00 77.38 100 ASP A O 1
ATOM 791 N N . GLN A 1 101 ? 3.348 8.934 -17.454 1.00 74.94 101 GLN A N 1
ATOM 792 C CA . GLN A 1 101 ? 4.793 8.711 -17.415 1.00 74.94 101 GLN A CA 1
ATOM 793 C C . GLN A 1 101 ? 5.532 9.726 -16.539 1.00 74.94 101 GLN A C 1
ATOM 795 O O . GLN A 1 101 ? 6.554 9.364 -15.950 1.00 74.94 101 GLN A O 1
ATOM 800 N N . THR A 1 102 ? 5.045 10.964 -16.440 1.00 81.38 102 THR A N 1
ATOM 801 C CA . THR A 1 102 ? 5.666 12.004 -15.611 1.00 81.38 102 THR A CA 1
ATOM 802 C C . THR A 1 102 ? 5.591 11.619 -14.141 1.00 81.38 102 THR A C 1
ATOM 804 O O . THR A 1 102 ? 6.628 11.578 -13.478 1.00 81.38 102 THR A O 1
ATOM 807 N N . LYS A 1 103 ? 4.413 11.210 -13.653 1.00 82.94 103 LYS A N 1
ATOM 808 C CA . LYS A 1 103 ? 4.285 10.735 -12.270 1.00 82.94 103 LYS A CA 1
ATOM 809 C C . LYS A 1 103 ? 5.079 9.461 -12.007 1.00 82.94 103 LYS A C 1
ATOM 811 O O . LYS A 1 103 ? 5.724 9.362 -10.970 1.00 82.94 103 LYS A O 1
ATOM 816 N N . LEU A 1 104 ? 5.117 8.507 -12.945 1.00 80.88 104 LEU A N 1
ATOM 817 C CA . LEU A 1 104 ? 5.989 7.330 -12.804 1.00 80.88 104 LEU A CA 1
ATOM 818 C C . LEU A 1 104 ? 7.465 7.733 -12.658 1.00 80.88 104 LEU A C 1
ATOM 820 O O . LEU A 1 104 ? 8.170 7.179 -11.818 1.00 80.88 104 LEU A O 1
ATOM 824 N N . ALA A 1 105 ? 7.937 8.710 -13.442 1.00 82.50 105 ALA A N 1
ATOM 825 C CA . ALA A 1 105 ? 9.305 9.220 -13.337 1.00 82.50 105 ALA A CA 1
ATOM 826 C C . ALA A 1 105 ? 9.588 9.827 -11.958 1.00 82.50 105 ALA A C 1
ATOM 828 O O . ALA A 1 105 ? 10.666 9.615 -11.407 1.00 82.50 105 ALA A O 1
ATOM 829 N N . GLU A 1 106 ? 8.638 10.583 -11.411 1.00 85.81 106 GLU A N 1
ATOM 830 C CA . GLU A 1 106 ? 8.741 11.158 -10.071 1.00 85.81 106 GLU A CA 1
ATOM 831 C C . GLU A 1 106 ? 8.780 10.068 -9.001 1.00 85.81 106 GLU A C 1
ATOM 833 O O . GLU A 1 106 ? 9.690 10.077 -8.175 1.00 85.81 106 GLU A O 1
ATOM 838 N N . ILE A 1 107 ? 7.896 9.068 -9.084 1.00 88.62 107 ILE A N 1
ATOM 839 C CA . ILE A 1 107 ? 7.886 7.917 -8.171 1.00 88.62 107 ILE A CA 1
ATOM 840 C C . ILE A 1 107 ? 9.249 7.218 -8.161 1.00 88.62 107 ILE A C 1
ATOM 842 O O . ILE A 1 107 ? 9.791 6.946 -7.090 1.00 88.62 107 ILE A O 1
ATOM 846 N N . TYR A 1 108 ? 9.862 6.986 -9.326 1.00 88.00 108 TYR A N 1
ATOM 847 C CA . TYR A 1 108 ? 11.168 6.327 -9.374 1.00 88.00 108 TYR A CA 1
ATOM 848 C C . TYR A 1 108 ? 12.264 7.064 -8.592 1.00 88.00 108 TYR A C 1
ATOM 850 O O . TYR A 1 108 ? 13.166 6.411 -8.068 1.00 88.00 108 TYR A O 1
ATOM 858 N N . LYS A 1 109 ? 12.183 8.393 -8.448 1.00 87.38 109 LYS A N 1
ATOM 859 C CA . LYS A 1 109 ? 13.161 9.191 -7.686 1.00 87.38 109 LYS A CA 1
ATOM 860 C C . LYS A 1 109 ? 13.094 8.956 -6.174 1.00 87.38 109 LYS A C 1
ATOM 862 O O . LYS A 1 109 ? 14.040 9.308 -5.474 1.00 87.38 109 LYS A O 1
ATOM 867 N N . HIS A 1 110 ? 12.018 8.360 -5.666 1.00 88.62 110 HIS A N 1
ATOM 868 C CA . HIS A 1 110 ? 11.863 8.054 -4.243 1.00 88.62 110 HIS A CA 1
ATOM 869 C C . HIS A 1 110 ? 12.467 6.701 -3.835 1.00 88.62 110 HIS A C 1
ATOM 871 O O . HIS A 1 110 ? 12.628 6.445 -2.643 1.00 88.62 110 HIS A O 1
ATOM 877 N N . PHE A 1 111 ? 12.818 5.827 -4.786 1.00 88.38 111 PHE A N 1
ATOM 878 C CA . PHE A 1 111 ? 13.463 4.547 -4.469 1.00 88.38 111 PHE A CA 1
ATOM 879 C C . PHE A 1 111 ? 14.956 4.718 -4.161 1.00 88.38 111 PHE A C 1
ATOM 881 O O . PHE A 1 111 ? 15.562 5.698 -4.586 1.00 88.38 111 PHE A O 1
ATOM 888 N N . PRO A 1 112 ? 15.609 3.754 -3.491 1.00 87.19 112 PRO A N 1
ATOM 889 C CA . PRO A 1 112 ? 17.060 3.760 -3.320 1.00 87.19 112 PRO A CA 1
ATOM 890 C C . PRO A 1 112 ? 17.825 3.841 -4.651 1.00 87.19 112 PRO A C 1
ATOM 892 O O . PRO A 1 112 ? 17.415 3.257 -5.656 1.00 87.19 112 PRO A O 1
ATOM 895 N N . LEU A 1 113 ? 18.998 4.490 -4.650 1.00 85.38 113 LEU A N 1
ATOM 896 C CA . LEU A 1 113 ? 19.858 4.636 -5.840 1.00 85.38 113 LEU A CA 1
ATOM 897 C C . LEU A 1 113 ? 20.216 3.292 -6.503 1.00 85.38 113 LEU A C 1
ATOM 899 O O . LEU A 1 113 ? 20.395 3.216 -7.722 1.00 85.38 113 LEU A O 1
ATOM 903 N N . SER A 1 114 ? 20.296 2.222 -5.706 1.00 85.88 114 SER A N 1
ATOM 904 C CA . SER A 1 114 ? 20.518 0.853 -6.181 1.00 85.88 114 SER A CA 1
ATOM 905 C C . SER A 1 114 ? 19.422 0.363 -7.126 1.00 85.88 114 SER A C 1
ATOM 907 O O . SER A 1 114 ? 19.734 -0.425 -8.014 1.00 85.88 114 SER A O 1
ATOM 909 N N . LEU A 1 115 ? 18.184 0.841 -6.968 1.00 87.31 115 LEU A N 1
ATOM 910 C CA . LEU A 1 115 ? 17.054 0.552 -7.848 1.00 87.31 115 LEU A CA 1
ATOM 911 C C . LEU A 1 115 ? 16.950 1.584 -8.976 1.00 87.31 115 LEU A C 1
ATOM 913 O O . LEU A 1 115 ? 16.811 1.213 -10.140 1.00 87.31 115 LEU A O 1
ATOM 917 N N . GLN A 1 116 ? 17.127 2.872 -8.667 1.00 87.69 116 GLN A N 1
ATOM 918 C CA . GLN A 1 116 ? 17.047 3.965 -9.648 1.00 87.69 116 GLN A CA 1
ATOM 919 C C . GLN A 1 116 ? 17.941 3.755 -10.880 1.00 87.69 116 GLN A C 1
ATOM 921 O O . GLN A 1 116 ? 17.533 4.049 -12.004 1.00 87.69 116 GLN A O 1
ATOM 926 N N . LYS A 1 117 ? 19.141 3.184 -10.699 1.00 86.12 117 LYS A N 1
ATOM 927 C CA . LYS A 1 117 ? 20.094 2.896 -11.791 1.00 86.12 117 LYS A CA 1
ATOM 928 C C . LYS A 1 117 ? 19.529 2.000 -12.907 1.00 86.12 117 LYS A C 1
ATOM 930 O O . LYS A 1 117 ? 20.111 1.926 -13.992 1.00 86.12 117 LYS A O 1
ATOM 935 N N . HIS A 1 118 ? 18.444 1.273 -12.635 1.00 84.44 118 HIS A N 1
ATOM 936 C CA . HIS A 1 118 ? 17.790 0.382 -13.593 1.00 84.44 118 HIS A CA 1
ATOM 937 C C . HIS A 1 118 ? 16.842 1.119 -14.546 1.00 84.44 118 HIS A C 1
ATOM 939 O O . HIS A 1 118 ? 16.600 0.635 -15.649 1.00 84.44 118 HIS A O 1
ATOM 945 N N . VAL A 1 119 ? 16.356 2.300 -14.155 1.00 85.62 119 VAL A N 1
ATOM 946 C CA . VAL A 1 119 ? 15.380 3.099 -14.919 1.00 85.62 119 VAL A CA 1
ATOM 947 C C . VAL A 1 119 ? 15.911 4.458 -15.362 1.00 85.62 119 VAL A C 1
ATOM 949 O O . VAL A 1 119 ? 15.324 5.086 -16.240 1.00 85.62 119 VAL A O 1
ATOM 952 N N . PHE A 1 120 ? 17.043 4.900 -14.816 1.00 84.69 120 PHE A N 1
ATOM 953 C CA . PHE A 1 120 ? 17.705 6.138 -15.210 1.00 84.69 120 PHE A CA 1
ATOM 954 C C . PHE A 1 120 ? 19.105 5.876 -15.776 1.00 84.69 120 PHE A C 1
ATOM 956 O O . PHE A 1 120 ? 19.880 5.078 -15.243 1.00 84.69 120 PHE A O 1
ATOM 963 N N . GLU A 1 121 ? 19.436 6.555 -16.873 1.00 77.50 121 GLU A N 1
ATOM 964 C CA . GLU A 1 121 ? 20.789 6.632 -17.417 1.00 77.50 121 GLU A CA 1
ATOM 965 C C . GLU A 1 121 ? 21.640 7.538 -16.510 1.00 77.50 121 GLU A C 1
ATOM 967 O O . GLU A 1 121 ? 21.222 8.629 -16.132 1.00 77.50 121 GLU A O 1
ATOM 972 N N . LYS A 1 122 ? 22.857 7.097 -16.165 1.00 66.75 122 LYS A N 1
ATOM 973 C CA . LYS A 1 122 ? 23.798 7.821 -15.284 1.00 66.75 122 LYS A CA 1
ATOM 974 C C . LYS A 1 122 ? 24.328 9.149 -15.863 1.00 66.75 122 LYS A C 1
ATOM 976 O O . LYS A 1 122 ? 25.207 9.745 -15.251 1.00 66.75 122 LYS A O 1
ATOM 981 N N . GLN A 1 123 ? 23.879 9.571 -17.046 1.00 51.28 123 GLN A N 1
ATOM 982 C CA . GLN A 1 123 ? 24.625 10.530 -17.862 1.00 51.28 123 GLN A CA 1
ATOM 983 C C . GLN A 1 123 ? 24.473 12.011 -17.502 1.00 51.28 123 GLN A C 1
ATOM 985 O O . GLN A 1 123 ? 25.282 12.772 -18.010 1.00 51.28 123 GLN A O 1
ATOM 990 N N . ASP A 1 124 ? 23.572 12.444 -16.611 1.00 42.84 124 ASP A N 1
ATOM 991 C CA . ASP A 1 124 ? 23.678 13.815 -16.089 1.00 42.84 124 ASP A CA 1
ATOM 992 C C . ASP A 1 124 ? 22.865 14.072 -14.811 1.00 42.84 124 ASP A C 1
ATOM 994 O O . ASP A 1 124 ? 21.721 13.625 -14.681 1.00 42.84 124 ASP A O 1
ATOM 998 N N . LEU A 1 125 ? 23.436 14.845 -13.881 1.00 45.53 125 LEU A N 1
ATOM 999 C CA . LEU A 1 125 ? 22.789 15.292 -12.631 1.00 45.53 125 LEU A CA 1
ATOM 1000 C C . LEU A 1 125 ? 21.686 16.344 -12.872 1.00 45.53 125 LEU A C 1
ATOM 1002 O O . LEU A 1 125 ?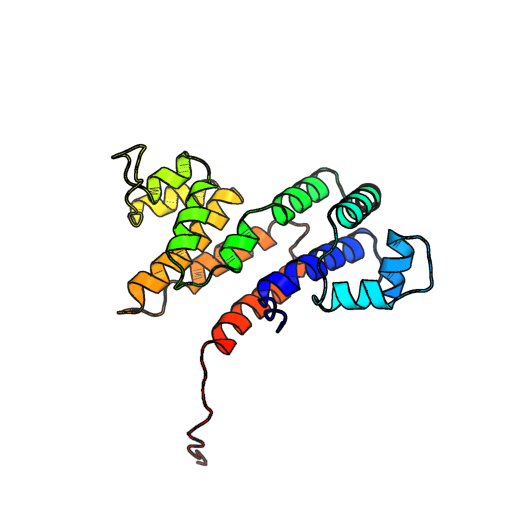 20.998 16.743 -11.936 1.00 45.53 125 LEU A O 1
ATOM 1006 N N . SER A 1 126 ? 21.497 16.775 -14.120 1.00 52.06 126 SER A N 1
ATOM 1007 C CA . SER A 1 126 ? 20.527 17.794 -14.540 1.00 52.06 126 SER A CA 1
ATOM 1008 C C . SER A 1 126 ? 19.313 17.226 -15.290 1.00 52.06 126 SER A C 1
ATOM 1010 O O . SER A 1 126 ? 18.335 17.939 -15.508 1.00 52.06 126 SER A O 1
ATOM 1012 N N . GLY A 1 127 ? 19.323 15.937 -15.645 1.00 54.25 127 GLY A N 1
ATOM 1013 C CA . GLY A 1 127 ? 18.259 15.337 -16.444 1.00 54.25 127 GLY A CA 1
ATOM 1014 C C . GLY A 1 127 ? 18.455 13.842 -16.618 1.00 54.25 127 GLY A C 1
ATOM 1015 O O . GLY A 1 127 ? 18.914 13.390 -17.663 1.00 54.25 127 GLY A O 1
ATOM 1016 N N . LEU A 1 128 ? 18.100 13.066 -15.591 1.00 61.34 128 LEU A N 1
ATOM 1017 C CA . LEU A 1 128 ? 18.120 11.605 -15.638 1.00 61.34 128 LEU A CA 1
ATOM 1018 C C . LEU A 1 128 ? 17.259 11.103 -16.808 1.00 61.34 128 LEU A C 1
ATOM 1020 O O . LEU A 1 128 ? 16.032 11.007 -16.707 1.00 61.34 128 LEU A O 1
ATOM 1024 N N . LYS A 1 129 ? 17.901 10.782 -17.934 1.00 70.94 129 LYS A N 1
ATOM 1025 C CA . LYS A 1 129 ? 17.222 10.221 -19.100 1.00 70.94 129 LYS A CA 1
ATOM 1026 C C . LYS A 1 129 ? 16.706 8.831 -18.745 1.00 70.94 129 LYS A C 1
ATOM 1028 O O . LYS A 1 129 ? 17.445 7.985 -18.242 1.00 70.94 129 LYS A O 1
ATOM 1033 N N . ARG A 1 130 ? 15.411 8.606 -18.959 1.00 78.00 130 ARG A N 1
ATOM 1034 C CA . ARG A 1 130 ? 14.761 7.344 -18.597 1.00 78.00 130 ARG A CA 1
ATOM 1035 C C . ARG A 1 130 ? 15.069 6.245 -19.601 1.00 78.00 130 ARG A C 1
ATOM 1037 O O . ARG A 1 130 ? 15.032 6.467 -20.809 1.00 78.00 130 ARG A O 1
ATOM 1044 N N . ARG A 1 131 ? 15.268 5.038 -19.083 1.00 80.06 131 ARG A N 1
ATOM 1045 C CA . ARG A 1 131 ? 15.394 3.796 -19.848 1.00 80.06 131 ARG A CA 1
ATOM 1046 C C . ARG A 1 131 ? 14.522 2.711 -19.231 1.00 80.06 131 ARG A C 1
ATOM 1048 O O . ARG A 1 131 ? 14.176 2.778 -18.057 1.00 80.06 131 ARG A O 1
ATOM 1055 N N . LEU A 1 132 ? 14.212 1.686 -20.014 1.00 76.06 132 LEU A N 1
ATOM 1056 C CA . LEU A 1 132 ? 13.685 0.444 -19.460 1.00 76.06 132 LEU A CA 1
ATOM 1057 C C . LEU A 1 132 ? 14.846 -0.467 -19.027 1.00 76.06 132 LEU A C 1
ATOM 1059 O O . LEU A 1 132 ? 15.867 -0.521 -19.727 1.00 76.06 132 LEU A O 1
ATOM 1063 N N . PRO A 1 133 ? 14.713 -1.192 -17.905 1.00 77.19 133 PRO A N 1
ATOM 1064 C CA . PRO A 1 133 ? 15.671 -2.223 -17.541 1.00 77.19 133 PRO A CA 1
ATOM 1065 C C . PRO A 1 133 ? 15.640 -3.370 -18.554 1.00 77.19 133 PRO A C 1
ATOM 1067 O O . PRO A 1 133 ? 14.596 -3.724 -19.104 1.00 77.19 133 PRO A O 1
ATOM 1070 N N . ARG A 1 134 ? 16.803 -3.972 -18.792 1.00 73.56 134 ARG A N 1
ATOM 1071 C CA . ARG A 1 134 ? 16.939 -5.203 -19.573 1.00 73.56 134 ARG A CA 1
ATOM 1072 C C . ARG A 1 134 ? 16.432 -6.390 -18.756 1.00 73.56 134 ARG A C 1
ATOM 1074 O O . ARG A 1 134 ? 16.482 -6.375 -17.530 1.00 73.56 134 ARG A O 1
ATOM 1081 N N . THR A 1 135 ? 16.013 -7.463 -19.426 1.00 71.06 135 THR A N 1
ATOM 1082 C CA . THR A 1 135 ? 15.484 -8.669 -18.764 1.00 71.06 135 THR A CA 1
ATOM 1083 C C . THR A 1 135 ? 16.444 -9.252 -17.726 1.00 71.06 135 THR A C 1
ATOM 1085 O O . THR A 1 135 ? 16.009 -9.648 -16.654 1.00 71.06 135 THR A O 1
ATOM 1088 N N . ASN A 1 136 ? 17.752 -9.254 -17.994 1.00 71.62 136 ASN A N 1
ATOM 1089 C CA . ASN A 1 136 ? 18.766 -9.751 -17.058 1.00 71.62 136 ASN A CA 1
ATOM 1090 C C . ASN A 1 136 ? 18.992 -8.839 -15.835 1.00 71.62 136 ASN A C 1
ATOM 1092 O O . ASN A 1 136 ? 19.643 -9.254 -14.881 1.00 71.62 136 ASN A O 1
ATOM 1096 N N . GLU A 1 137 ? 18.458 -7.616 -15.843 1.00 75.62 137 GLU A N 1
ATOM 1097 C CA . GLU A 1 137 ? 18.499 -6.691 -14.708 1.00 75.62 137 GLU A CA 1
ATOM 1098 C C . GLU A 1 137 ? 17.314 -6.880 -13.745 1.00 75.62 137 GLU A C 1
ATOM 1100 O O . GLU A 1 137 ? 17.358 -6.350 -12.639 1.00 75.62 137 GLU A O 1
ATOM 1105 N N . ILE A 1 138 ? 16.285 -7.651 -14.129 1.00 75.50 138 ILE A N 1
ATOM 1106 C CA . ILE A 1 138 ? 15.089 -7.905 -13.308 1.00 75.50 138 ILE A CA 1
ATOM 1107 C C . ILE A 1 138 ? 15.342 -8.917 -12.175 1.00 75.50 138 ILE A C 1
ATOM 1109 O O . ILE A 1 138 ? 15.015 -8.589 -11.033 1.00 75.50 138 ILE A O 1
ATOM 1113 N N . PRO A 1 139 ? 15.959 -10.099 -12.406 1.00 74.19 139 PRO A N 1
ATOM 1114 C CA . PRO A 1 139 ? 16.181 -11.068 -11.331 1.00 74.19 139 PRO A CA 1
ATOM 1115 C C . PRO A 1 139 ? 16.982 -10.510 -10.142 1.00 74.19 139 PRO A C 1
ATOM 1117 O O . PRO A 1 139 ? 16.609 -10.778 -9.004 1.00 74.19 139 PRO A O 1
ATOM 1120 N N . PRO A 1 140 ? 18.045 -9.701 -10.326 1.00 78.69 140 PRO A N 1
ATOM 1121 C CA . PRO A 1 140 ? 18.747 -9.081 -9.199 1.00 78.69 140 PRO A CA 1
ATOM 1122 C C . PRO A 1 140 ? 17.892 -8.118 -8.362 1.00 78.69 140 PRO A C 1
ATOM 1124 O O . PRO A 1 140 ? 18.240 -7.844 -7.216 1.00 78.69 140 PRO A O 1
ATOM 1127 N N . ILE A 1 141 ? 16.811 -7.567 -8.921 1.00 79.56 141 ILE A N 1
ATOM 1128 C CA . ILE A 1 141 ? 15.853 -6.746 -8.173 1.00 79.56 141 ILE A CA 1
ATOM 1129 C C . ILE A 1 141 ? 14.937 -7.668 -7.367 1.00 79.56 141 ILE A C 1
ATOM 1131 O O . ILE A 1 141 ? 14.831 -7.499 -6.155 1.00 79.56 141 ILE A O 1
ATOM 1135 N N . GLU A 1 142 ? 14.347 -8.681 -8.010 1.00 71.69 142 GLU A N 1
ATOM 1136 C CA . GLU A 1 142 ? 13.453 -9.668 -7.379 1.00 71.69 142 GLU A CA 1
ATOM 1137 C C . GLU A 1 142 ? 14.107 -10.355 -6.166 1.00 71.69 142 GLU A C 1
ATOM 1139 O O . GLU A 1 142 ? 13.510 -10.424 -5.093 1.00 71.69 142 GLU A O 1
ATOM 1144 N N . HIS A 1 143 ? 15.377 -10.752 -6.284 1.00 77.31 143 HIS A N 1
ATOM 1145 C CA . HIS A 1 143 ? 16.124 -11.422 -5.213 1.00 77.31 143 HIS A CA 1
ATOM 1146 C C . HIS A 1 143 ? 16.519 -10.523 -4.023 1.00 77.31 143 HIS A C 1
ATOM 1148 O O . HIS A 1 143 ? 17.145 -11.012 -3.085 1.00 77.31 143 HIS A O 1
ATOM 1154 N N . GLN A 1 144 ? 16.188 -9.225 -4.026 1.00 78.81 144 GLN A N 1
ATOM 1155 C CA . GLN A 1 144 ? 16.396 -8.366 -2.847 1.00 78.81 144 GLN A CA 1
ATOM 1156 C C . GLN A 1 144 ? 15.353 -8.609 -1.749 1.00 78.81 144 GLN A C 1
ATOM 1158 O O . GLN A 1 144 ? 15.602 -8.238 -0.606 1.00 78.81 144 GLN A O 1
ATOM 1163 N N . TYR A 1 145 ? 14.206 -9.215 -2.083 1.00 75.00 145 TYR A N 1
ATOM 1164 C CA . TYR A 1 145 ? 13.129 -9.563 -1.146 1.00 75.00 145 TYR A CA 1
ATOM 1165 C C . TYR A 1 145 ? 12.705 -8.425 -0.191 1.00 75.00 145 TYR A C 1
ATOM 1167 O O . TYR A 1 145 ? 12.317 -8.671 0.950 1.00 75.00 145 TYR A O 1
ATOM 1175 N N . SER A 1 146 ? 12.757 -7.171 -0.651 1.00 78.19 146 SER A N 1
ATOM 1176 C CA . SER A 1 146 ? 12.355 -5.988 0.119 1.00 78.19 146 SER A CA 1
ATOM 1177 C C . SER A 1 146 ? 11.088 -5.350 -0.444 1.00 78.19 146 SER A C 1
ATOM 1179 O O . SER A 1 146 ? 10.834 -5.422 -1.648 1.00 78.19 146 SER A O 1
ATOM 1181 N N . LEU A 1 147 ? 10.309 -4.674 0.410 1.00 76.94 147 LEU A N 1
ATOM 1182 C CA . LEU A 1 147 ? 9.105 -3.949 -0.014 1.00 76.94 147 LEU A CA 1
ATOM 1183 C C . LEU A 1 147 ? 9.426 -2.967 -1.150 1.00 76.94 147 LEU A C 1
ATOM 1185 O O . LEU A 1 147 ? 8.690 -2.895 -2.127 1.00 76.94 147 LEU A O 1
ATOM 1189 N N . GLU A 1 148 ? 10.550 -2.259 -1.069 1.00 84.06 148 GLU A N 1
ATOM 1190 C CA . GLU A 1 148 ? 10.996 -1.307 -2.084 1.00 84.06 148 GLU A CA 1
ATOM 1191 C C . GLU A 1 148 ? 11.287 -1.985 -3.426 1.00 84.06 148 GLU A C 1
ATOM 1193 O O . GLU A 1 148 ? 10.871 -1.470 -4.461 1.00 84.06 148 GLU A O 1
ATOM 1198 N N . SER A 1 149 ? 11.953 -3.145 -3.425 1.00 82.56 149 SER A N 1
ATOM 1199 C CA . SER A 1 149 ? 12.183 -3.941 -4.638 1.00 82.56 149 SER A CA 1
ATOM 1200 C C . SER A 1 149 ? 10.856 -4.354 -5.280 1.00 82.56 149 SER A C 1
ATOM 1202 O O . SER A 1 149 ? 10.643 -4.152 -6.477 1.00 82.56 149 SER A O 1
ATOM 1204 N N . PHE A 1 150 ? 9.922 -4.856 -4.475 1.00 78.81 150 PHE A N 1
ATOM 1205 C CA . PHE A 1 150 ? 8.621 -5.295 -4.961 1.00 78.81 150 PHE A CA 1
ATOM 1206 C C . PHE A 1 150 ? 7.782 -4.150 -5.532 1.00 78.81 150 PHE A C 1
ATOM 1208 O O . PHE A 1 150 ? 7.198 -4.275 -6.611 1.00 78.81 150 PHE A O 1
ATOM 1215 N N . VAL A 1 151 ? 7.750 -3.010 -4.842 1.00 83.50 151 VAL A N 1
ATOM 1216 C CA . VAL A 1 151 ? 7.037 -1.808 -5.289 1.00 83.50 151 VAL A CA 1
ATOM 1217 C C . VAL A 1 151 ? 7.668 -1.245 -6.567 1.00 83.50 151 VAL A C 1
ATOM 1219 O O . VAL A 1 151 ? 6.952 -0.822 -7.476 1.00 83.50 151 VAL A O 1
ATOM 1222 N N . PHE A 1 152 ? 8.995 -1.322 -6.694 1.00 86.12 152 PHE A N 1
ATOM 1223 C CA . PHE A 1 152 ? 9.712 -0.950 -7.912 1.00 86.12 152 PHE A CA 1
ATOM 1224 C C . PHE A 1 152 ? 9.331 -1.845 -9.096 1.00 86.12 152 PHE A C 1
ATOM 1226 O O . PHE A 1 152 ? 9.089 -1.346 -10.194 1.00 86.12 152 PHE A O 1
ATOM 1233 N N . LEU A 1 153 ? 9.207 -3.158 -8.879 1.00 80.38 153 LEU A N 1
ATOM 1234 C CA . LEU A 1 153 ? 8.759 -4.104 -9.904 1.00 80.38 153 LEU A CA 1
ATOM 1235 C C . LEU A 1 153 ? 7.303 -3.864 -10.336 1.00 80.38 153 LEU A C 1
ATOM 1237 O O . LEU A 1 153 ? 6.995 -4.037 -11.516 1.00 80.38 153 LEU A O 1
ATOM 1241 N N . ILE A 1 154 ? 6.414 -3.416 -9.439 1.00 79.12 154 ILE A N 1
ATOM 1242 C CA . ILE A 1 154 ? 5.051 -2.995 -9.821 1.00 79.12 154 ILE A CA 1
ATOM 1243 C C . ILE A 1 154 ? 5.110 -1.760 -10.723 1.00 79.12 154 ILE A C 1
ATOM 1245 O O . ILE A 1 154 ? 4.472 -1.746 -11.777 1.00 79.12 154 ILE A O 1
ATOM 1249 N N . ALA A 1 155 ? 5.876 -0.737 -10.333 1.00 82.81 155 ALA A N 1
ATOM 1250 C CA . ALA A 1 155 ? 6.026 0.480 -11.129 1.00 82.81 155 ALA A CA 1
ATOM 1251 C C . ALA A 1 155 ? 6.580 0.161 -12.528 1.00 82.81 155 ALA A C 1
ATOM 1253 O O . ALA A 1 155 ? 6.030 0.615 -13.534 1.00 82.81 155 ALA A O 1
ATOM 1254 N N . LEU A 1 156 ? 7.595 -0.710 -12.592 1.00 79.81 156 LEU A N 1
ATOM 1255 C CA . LEU A 1 156 ? 8.143 -1.220 -13.846 1.00 79.81 156 LEU A CA 1
ATOM 1256 C C . LEU A 1 156 ? 7.088 -1.947 -14.662 1.00 79.81 156 LEU A C 1
ATOM 1258 O O . LEU A 1 156 ? 6.984 -1.706 -15.858 1.00 79.81 156 LEU A O 1
ATOM 1262 N N . SER A 1 157 ? 6.297 -2.812 -14.029 1.00 74.56 157 SER A N 1
ATOM 1263 C CA . SER A 1 157 ? 5.233 -3.547 -14.710 1.00 74.56 157 SER A CA 1
ATOM 1264 C C . SER A 1 157 ? 4.240 -2.578 -15.346 1.00 74.56 157 SER A C 1
ATOM 1266 O O . SER A 1 157 ? 3.989 -2.689 -16.542 1.00 74.56 157 SER A O 1
ATOM 1268 N N . LYS A 1 158 ? 3.768 -1.563 -14.606 1.00 74.94 158 LYS A N 1
ATOM 1269 C CA . LYS A 1 158 ? 2.902 -0.500 -15.146 1.00 74.94 158 LYS A CA 1
ATOM 1270 C C . LYS A 1 158 ? 3.523 0.191 -16.361 1.00 74.94 158 LYS A C 1
ATOM 1272 O O . LYS A 1 158 ? 2.882 0.311 -17.402 1.00 74.94 158 LYS A O 1
ATOM 1277 N N . GLU A 1 159 ? 4.790 0.579 -16.265 1.00 73.94 159 GLU A N 1
ATOM 1278 C CA . GLU A 1 159 ? 5.505 1.223 -17.368 1.00 73.94 159 GLU A CA 1
ATOM 1279 C C . GLU A 1 159 ? 5.701 0.299 -18.587 1.00 73.94 159 GLU A C 1
ATOM 1281 O O . GLU A 1 159 ? 5.581 0.741 -19.734 1.00 73.94 159 GLU A O 1
ATOM 1286 N N . PHE A 1 160 ? 5.990 -0.986 -18.361 1.00 70.25 160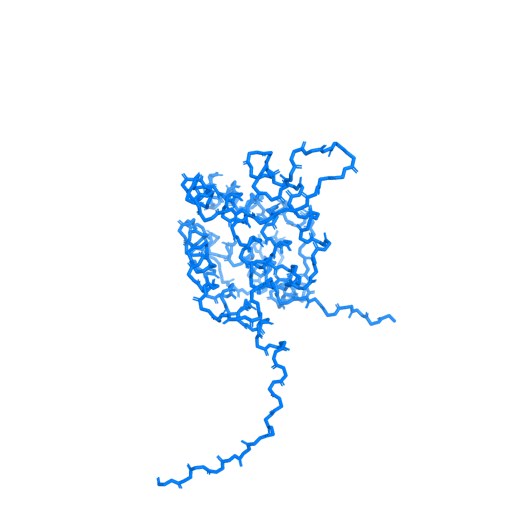 PHE A N 1
ATOM 1287 C CA . PHE A 1 160 ? 6.173 -1.981 -19.418 1.00 70.25 160 PHE A CA 1
ATOM 1288 C C . PHE A 1 160 ? 4.886 -2.233 -20.191 1.00 70.25 160 PHE A C 1
ATOM 1290 O O . PHE A 1 160 ? 4.931 -2.264 -21.419 1.00 70.25 160 PHE A O 1
ATOM 1297 N N . ILE A 1 161 ? 3.757 -2.394 -19.500 1.00 61.25 161 ILE A N 1
ATOM 1298 C CA . ILE A 1 161 ? 2.448 -2.566 -20.137 1.00 61.25 161 ILE A CA 1
ATOM 1299 C C . ILE A 1 161 ? 2.159 -1.375 -21.059 1.00 61.25 161 ILE A C 1
ATOM 1301 O O . ILE A 1 161 ? 1.820 -1.574 -22.219 1.00 61.25 161 ILE A O 1
ATOM 1305 N N . HIS A 1 162 ? 2.345 -0.141 -20.577 1.00 61.03 162 HIS A N 1
ATOM 1306 C CA . HIS A 1 162 ? 2.116 1.059 -21.381 1.00 61.03 162 HIS A CA 1
ATOM 1307 C C . HIS A 1 162 ? 2.963 1.051 -22.662 1.00 61.03 162 HIS A C 1
ATOM 1309 O O . HIS A 1 162 ? 2.455 1.271 -23.758 1.00 61.03 162 HIS A O 1
ATOM 1315 N N . LYS A 1 163 ? 4.258 0.727 -22.544 1.00 56.41 163 LYS A N 1
ATOM 1316 C CA . LYS A 1 163 ? 5.183 0.691 -23.689 1.00 56.41 163 LYS A CA 1
ATOM 1317 C C . LYS A 1 163 ? 4.989 -0.524 -24.612 1.00 56.41 163 LYS A C 1
ATOM 1319 O O . LYS A 1 163 ? 5.465 -0.485 -25.743 1.00 56.41 163 LYS A O 1
ATOM 1324 N N . ARG A 1 164 ? 4.318 -1.595 -24.163 1.00 51.38 164 ARG A N 1
ATOM 1325 C CA . ARG A 1 164 ? 4.061 -2.831 -24.937 1.00 51.38 164 ARG A CA 1
ATOM 1326 C C . ARG A 1 164 ? 2.599 -3.067 -25.323 1.00 51.38 164 ARG A C 1
ATOM 1328 O O . ARG A 1 164 ? 2.334 -4.060 -26.003 1.00 51.38 164 ARG A O 1
ATOM 1335 N N . TYR A 1 165 ? 1.692 -2.136 -25.026 1.00 42.56 165 TYR A N 1
ATOM 1336 C CA . TYR A 1 165 ? 0.307 -2.157 -25.519 1.00 42.56 165 TYR A CA 1
ATOM 1337 C C . TYR A 1 165 ? 0.180 -2.105 -27.053 1.00 42.56 165 TYR A C 1
ATOM 1339 O O . TYR A 1 165 ? -0.922 -2.205 -27.575 1.00 42.56 165 TYR A O 1
ATOM 1347 N N . LEU A 1 166 ? 1.292 -2.025 -27.790 1.00 44.88 166 LEU A N 1
ATOM 1348 C CA . LEU A 1 166 ? 1.300 -2.231 -29.233 1.00 44.88 166 LEU A CA 1
ATOM 1349 C C . LEU A 1 166 ? 1.348 -3.707 -29.668 1.00 44.88 166 LEU A C 1
ATOM 1351 O O . LEU A 1 166 ? 0.983 -3.940 -30.816 1.00 44.88 166 LEU A O 1
ATOM 1355 N N . GLN A 1 167 ? 1.754 -4.697 -28.842 1.00 36.62 167 GLN A N 1
ATOM 1356 C CA . GLN A 1 167 ? 1.875 -6.087 -29.349 1.00 36.62 167 GLN A CA 1
ATOM 1357 C C . GLN A 1 167 ? 1.574 -7.294 -28.425 1.00 36.62 167 GLN A C 1
ATOM 1359 O O . GLN A 1 167 ? 1.315 -8.344 -28.999 1.00 36.62 167 GLN A O 1
ATOM 1364 N N . TYR A 1 168 ? 1.555 -7.254 -27.079 1.00 36.41 168 TYR A N 1
ATOM 1365 C CA . TYR A 1 168 ? 1.260 -8.487 -26.295 1.0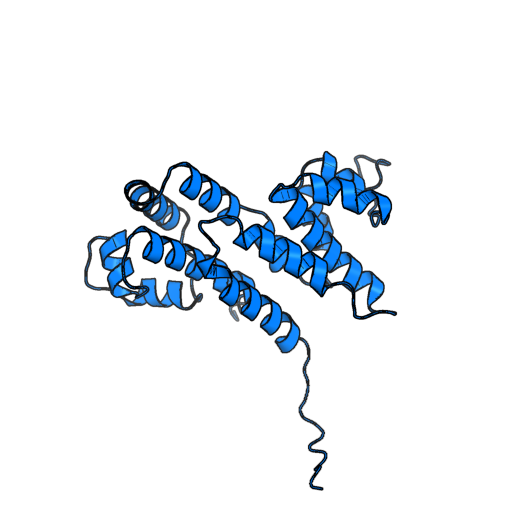0 36.41 168 TYR A CA 1
ATOM 1366 C C . TYR A 1 168 ? 0.608 -8.251 -24.921 1.00 36.41 168 TYR A C 1
ATOM 1368 O O . TYR A 1 168 ? 1.081 -7.442 -24.125 1.00 36.41 168 TYR A O 1
ATOM 1376 N N . GLN A 1 169 ? -0.433 -9.039 -24.628 1.00 35.28 169 GLN A N 1
ATOM 1377 C CA . GLN A 1 169 ? -1.379 -8.889 -23.512 1.00 35.28 169 GLN A CA 1
ATOM 1378 C C . GLN A 1 169 ? -1.105 -9.784 -22.274 1.00 35.28 169 GLN A C 1
ATOM 1380 O O . GLN A 1 169 ? -1.976 -9.913 -21.427 1.00 35.28 169 GLN A O 1
ATOM 1385 N N . THR A 1 170 ? 0.062 -10.425 -22.115 1.00 37.78 170 THR A N 1
ATOM 1386 C CA . THR A 1 170 ? 0.172 -11.611 -21.217 1.00 37.78 170 THR A CA 1
ATOM 1387 C C . THR A 1 170 ? 1.256 -11.609 -20.125 1.00 37.78 170 THR A C 1
ATOM 1389 O O . THR A 1 170 ? 1.458 -12.633 -19.482 1.00 37.78 170 THR A O 1
ATOM 1392 N N . VAL A 1 171 ? 1.957 -10.503 -19.840 1.00 42.22 171 VAL A N 1
ATOM 1393 C CA . VAL A 1 171 ? 3.076 -10.516 -18.851 1.00 42.22 171 VAL A CA 1
ATOM 1394 C C . VAL A 1 171 ? 2.777 -9.733 -17.562 1.00 42.22 171 VAL A C 1
ATOM 1396 O O . VAL A 1 171 ? 3.541 -9.793 -16.601 1.00 42.22 171 VAL A O 1
ATOM 1399 N N . LEU A 1 172 ? 1.646 -9.027 -17.506 1.00 43.78 172 LEU A N 1
ATOM 1400 C CA . LEU A 1 172 ? 1.280 -8.192 -16.362 1.00 43.78 172 LEU A CA 1
ATOM 1401 C C . LEU A 1 172 ? 0.897 -9.002 -15.117 1.00 43.78 172 LEU A C 1
ATOM 1403 O O . LEU A 1 172 ? 1.310 -8.677 -14.002 1.00 43.78 172 LEU A O 1
ATOM 1407 N N . GLU A 1 173 ? 0.113 -10.058 -15.309 1.00 44.34 173 GLU A N 1
ATOM 1408 C CA . GLU A 1 173 ? -0.469 -10.824 -14.210 1.00 44.34 173 GLU A CA 1
ATOM 1409 C C . GLU A 1 173 ? 0.588 -11.442 -13.285 1.00 44.34 173 GLU A C 1
ATOM 1411 O O . GLU A 1 173 ? 0.493 -11.231 -12.080 1.00 44.34 173 GLU A O 1
ATOM 1416 N N . PRO A 1 174 ? 1.656 -12.115 -13.755 1.00 46.88 174 PRO A N 1
ATOM 1417 C CA . PRO A 1 174 ? 2.509 -12.872 -12.842 1.00 46.88 174 PRO A CA 1
ATOM 1418 C C . PRO A 1 174 ? 3.381 -12.018 -11.917 1.00 46.88 174 PRO A C 1
ATOM 1420 O O . PRO A 1 174 ? 3.719 -12.478 -10.832 1.00 46.88 174 PRO A O 1
ATOM 1423 N N . ALA A 1 175 ? 3.809 -10.818 -12.324 1.00 47.41 175 ALA A N 1
ATOM 1424 C CA . ALA A 1 175 ? 4.665 -9.959 -11.494 1.00 47.41 175 ALA A CA 1
ATOM 1425 C C . ALA A 1 175 ? 3.844 -9.190 -10.450 1.00 47.41 175 ALA A C 1
ATOM 1427 O O . ALA A 1 175 ? 4.213 -9.151 -9.278 1.00 47.41 175 ALA A O 1
ATOM 1428 N N . LEU A 1 176 ? 2.688 -8.658 -10.858 1.00 49.53 176 LEU A N 1
ATOM 1429 C CA . LEU A 1 176 ? 1.739 -8.030 -9.946 1.00 49.53 176 LEU A CA 1
ATOM 1430 C C . LEU A 1 176 ? 1.174 -9.055 -8.954 1.00 49.53 176 LEU A C 1
ATOM 1432 O O . LEU A 1 176 ? 1.173 -8.791 -7.756 1.00 49.53 176 LEU A O 1
ATOM 1436 N N . LEU A 1 177 ? 0.780 -10.247 -9.422 1.00 51.94 177 LEU A N 1
ATOM 1437 C CA . LEU A 1 177 ? 0.303 -11.336 -8.565 1.00 51.94 177 LEU A CA 1
ATOM 1438 C C . LEU A 1 177 ? 1.401 -11.870 -7.641 1.00 51.94 177 LEU A C 1
ATOM 1440 O O . LEU A 1 177 ? 1.107 -12.127 -6.479 1.00 51.94 177 LEU A O 1
ATOM 1444 N N . ARG A 1 178 ? 2.660 -11.990 -8.096 1.00 53.81 178 ARG A N 1
ATOM 1445 C CA . ARG A 1 178 ? 3.793 -12.356 -7.221 1.00 53.81 178 ARG A CA 1
ATOM 1446 C C . ARG A 1 178 ? 4.043 -11.309 -6.142 1.00 53.81 178 ARG A C 1
ATOM 1448 O O . ARG A 1 178 ? 4.183 -11.673 -4.982 1.00 53.81 178 ARG A O 1
ATOM 1455 N N . THR A 1 179 ? 4.058 -10.023 -6.483 1.00 55.44 179 THR A N 1
ATOM 1456 C CA . THR A 1 179 ? 4.251 -8.964 -5.484 1.00 55.44 179 THR A CA 1
ATOM 1457 C C . THR A 1 179 ? 3.087 -8.895 -4.504 1.00 55.44 179 THR A C 1
ATOM 1459 O O . THR A 1 179 ? 3.303 -8.782 -3.301 1.00 55.44 179 THR A O 1
ATOM 1462 N N . LEU A 1 180 ? 1.854 -8.998 -4.994 1.00 55.69 180 LEU A N 1
ATOM 1463 C CA . LEU A 1 180 ? 0.674 -9.091 -4.147 1.00 55.69 180 LEU A CA 1
ATOM 1464 C C . LEU A 1 180 ? 0.768 -10.300 -3.213 1.00 55.69 180 LEU A C 1
ATOM 1466 O O . LEU A 1 180 ? 0.584 -10.151 -2.012 1.00 55.69 180 LEU A O 1
ATOM 1470 N N . PHE A 1 181 ? 1.165 -11.460 -3.736 1.00 55.72 181 PHE A N 1
ATOM 1471 C CA . PHE A 1 181 ? 1.412 -12.660 -2.947 1.00 55.72 181 PHE A CA 1
ATOM 1472 C C . PHE A 1 181 ? 2.478 -12.437 -1.867 1.00 55.72 181 PHE A C 1
ATOM 1474 O O . PHE A 1 181 ? 2.260 -12.836 -0.729 1.00 55.72 181 PHE A O 1
ATOM 1481 N N . VAL A 1 182 ? 3.575 -11.732 -2.157 1.00 56.31 182 VAL A N 1
ATOM 1482 C CA . VAL A 1 182 ? 4.590 -11.397 -1.144 1.00 56.31 182 VAL A CA 1
ATOM 1483 C C . VAL A 1 182 ? 4.066 -10.395 -0.108 1.00 56.31 182 VAL A C 1
ATOM 1485 O O . VAL A 1 182 ? 4.263 -10.608 1.086 1.00 56.31 182 VAL A O 1
ATOM 1488 N N . ILE A 1 183 ? 3.327 -9.357 -0.517 1.00 54.28 183 ILE A N 1
ATOM 1489 C CA . ILE A 1 183 ? 2.623 -8.450 0.411 1.00 54.28 183 ILE A CA 1
ATOM 1490 C C . ILE A 1 183 ? 1.661 -9.245 1.313 1.00 54.28 183 ILE A C 1
ATOM 1492 O O . ILE A 1 183 ? 1.482 -8.896 2.475 1.00 54.28 183 ILE A O 1
ATOM 1496 N N . TRP A 1 184 ? 1.073 -10.338 0.823 1.00 55.25 184 TRP A N 1
ATOM 1497 C CA . TRP A 1 184 ? 0.199 -11.213 1.615 1.00 55.25 184 TRP A CA 1
ATOM 1498 C C . TRP A 1 184 ? 0.943 -12.223 2.480 1.00 55.25 184 TRP A C 1
ATOM 1500 O O . TRP A 1 184 ? 0.393 -12.664 3.488 1.00 55.25 184 TRP A O 1
ATOM 1510 N N . GLN A 1 185 ? 2.177 -12.579 2.117 1.00 54.50 185 GLN A N 1
ATOM 1511 C CA . GLN A 1 185 ? 3.075 -13.355 2.970 1.00 54.50 185 GLN A CA 1
ATOM 1512 C C . GLN A 1 185 ? 3.601 -12.536 4.155 1.00 54.50 185 GLN A C 1
ATOM 1514 O O . GLN A 1 185 ? 3.968 -13.124 5.175 1.00 54.50 185 GLN A O 1
ATOM 1519 N N . PHE A 1 186 ? 3.570 -11.198 4.090 1.00 56.84 186 PHE A N 1
ATOM 1520 C CA . PHE A 1 186 ? 3.663 -10.377 5.297 1.00 56.84 186 PHE A CA 1
ATOM 1521 C C . PHE A 1 186 ? 2.428 -10.648 6.172 1.00 56.84 186 PHE A C 1
ATOM 1523 O O . PHE A 1 186 ? 1.332 -10.133 5.947 1.00 56.84 186 PHE A O 1
ATOM 1530 N N . ASN A 1 187 ? 2.638 -11.488 7.190 1.00 52.84 187 ASN A N 1
ATOM 1531 C CA . ASN A 1 187 ? 1.636 -12.083 8.082 1.00 52.84 187 ASN A CA 1
ATOM 1532 C C . ASN A 1 187 ? 0.496 -11.138 8.554 1.00 52.84 187 ASN A C 1
ATOM 1534 O O . ASN A 1 187 ? -0.657 -11.570 8.502 1.00 52.84 187 ASN A O 1
ATOM 1538 N N . PRO A 1 188 ? 0.723 -9.850 8.908 1.00 50.09 188 PRO A N 1
ATOM 1539 C CA . PRO A 1 188 ? -0.377 -8.959 9.310 1.00 50.09 188 PRO A CA 1
ATOM 1540 C C . PRO A 1 188 ? -1.409 -8.627 8.208 1.00 50.09 188 PRO A C 1
ATOM 1542 O O . PRO A 1 188 ? -2.464 -8.076 8.520 1.00 50.09 188 PRO A O 1
ATOM 1545 N N . PHE A 1 189 ? -1.156 -8.959 6.933 1.00 50.69 189 PHE A N 1
ATOM 1546 C CA . PHE A 1 189 ? -1.993 -8.544 5.792 1.00 50.69 189 PHE A CA 1
ATOM 1547 C C . PHE A 1 189 ? -2.565 -9.680 4.949 1.00 50.69 189 PHE A C 1
ATOM 1549 O O . PHE A 1 189 ? -3.294 -9.417 3.988 1.00 50.69 189 PHE A O 1
ATOM 1556 N N . SER A 1 190 ? -2.308 -10.937 5.310 1.00 55.03 190 SER A N 1
ATOM 1557 C CA . SER A 1 190 ? -2.864 -12.101 4.602 1.00 55.03 190 SER A CA 1
ATOM 1558 C C . SER A 1 190 ? -4.398 -12.019 4.429 1.00 55.03 190 SER A C 1
ATOM 1560 O O . SER A 1 190 ? -4.937 -12.397 3.386 1.00 55.03 190 SER A O 1
ATOM 1562 N N . LEU A 1 191 ? -5.098 -11.403 5.391 1.00 54.09 191 LEU A N 1
ATOM 1563 C CA . LEU A 1 191 ? -6.556 -11.180 5.431 1.00 54.09 191 LEU A CA 1
ATOM 1564 C C . LEU A 1 191 ? -7.093 -10.082 4.488 1.00 54.09 191 LEU A C 1
ATOM 1566 O O . LEU A 1 191 ? -8.304 -9.977 4.267 1.00 54.09 191 LEU A O 1
ATOM 1570 N N . ILE A 1 192 ? -6.214 -9.237 3.955 1.00 56.00 192 ILE A N 1
ATOM 1571 C CA . ILE A 1 192 ? -6.536 -8.037 3.159 1.00 56.00 192 ILE A CA 1
ATOM 1572 C C . ILE A 1 192 ? -6.372 -8.278 1.652 1.00 56.00 192 ILE A C 1
ATOM 1574 O O . ILE A 1 192 ? -6.854 -7.518 0.810 1.00 56.00 192 ILE A O 1
ATOM 1578 N N . SER A 1 193 ? -5.774 -9.415 1.319 1.00 56.84 193 SER A N 1
ATOM 1579 C CA . SER A 1 193 ? -5.435 -9.855 -0.026 1.00 56.84 193 SER A CA 1
ATOM 1580 C C . SER A 1 193 ? -6.551 -9.753 -1.059 1.00 56.84 193 SER A C 1
ATOM 1582 O O . SER A 1 193 ? -6.349 -9.224 -2.153 1.00 56.84 193 SER A O 1
ATOM 1584 N N . LYS A 1 194 ? -7.754 -10.196 -0.693 1.00 57.62 194 LYS A N 1
ATOM 1585 C CA . LYS A 1 194 ? -8.915 -10.228 -1.592 1.00 57.62 194 LYS A CA 1
ATOM 1586 C C . LYS A 1 194 ? -9.451 -8.839 -1.953 1.00 57.62 194 LYS A C 1
ATOM 1588 O O . LYS A 1 194 ? -9.873 -8.636 -3.084 1.00 57.62 194 LYS A O 1
ATOM 1593 N N . GLU A 1 195 ? -9.428 -7.889 -1.019 1.00 56.16 195 GLU A N 1
ATOM 1594 C CA . GLU A 1 195 ? -9.949 -6.530 -1.249 1.00 56.16 195 GLU A CA 1
ATOM 1595 C C . GLU A 1 195 ? -9.015 -5.724 -2.151 1.00 56.16 195 GLU A C 1
ATOM 1597 O O . GLU A 1 195 ? -9.474 -5.058 -3.077 1.00 56.16 195 GLU A O 1
ATOM 1602 N N . LEU A 1 196 ? -7.702 -5.853 -1.930 1.00 60.81 196 LEU A N 1
ATOM 1603 C CA . LEU A 1 196 ? -6.694 -5.220 -2.777 1.00 60.81 196 LEU A CA 1
ATOM 1604 C C . LEU A 1 196 ? -6.739 -5.783 -4.208 1.00 60.81 196 LEU A C 1
ATOM 1606 O O . LEU A 1 196 ? -6.700 -5.012 -5.162 1.00 60.81 196 LEU A O 1
ATOM 1610 N N . LEU A 1 197 ? -6.899 -7.106 -4.360 1.00 59.88 197 LEU A N 1
ATOM 1611 C CA . LEU A 1 197 ? -7.116 -7.738 -5.668 1.00 59.88 197 LEU A CA 1
ATOM 1612 C C . LEU A 1 197 ? -8.365 -7.221 -6.374 1.00 59.88 197 LEU A C 1
ATOM 1614 O O . LEU A 1 197 ? -8.300 -6.928 -7.565 1.00 59.88 197 LEU A O 1
ATOM 1618 N N . SER A 1 198 ? -9.490 -7.134 -5.656 1.00 59.47 198 SER A N 1
ATOM 1619 C CA . SER A 1 198 ? -10.747 -6.682 -6.253 1.00 59.47 198 SER A CA 1
ATOM 1620 C C . SER A 1 198 ? -10.615 -5.256 -6.760 1.00 59.47 198 SER A C 1
ATOM 1622 O O . SER A 1 198 ? -10.929 -5.018 -7.912 1.00 59.47 198 SER A O 1
ATOM 1624 N N . ALA A 1 199 ? -10.076 -4.324 -5.971 1.00 59.22 199 ALA A N 1
ATOM 1625 C CA . ALA A 1 199 ? -9.988 -2.934 -6.418 1.00 59.22 199 ALA A CA 1
ATOM 1626 C C . ALA A 1 199 ? -9.005 -2.725 -7.574 1.00 59.22 199 ALA A C 1
ATOM 1628 O O . ALA A 1 199 ? -9.275 -1.911 -8.448 1.00 59.22 199 ALA A O 1
ATOM 1629 N N . ILE A 1 200 ? -7.885 -3.458 -7.601 1.00 58.91 200 ILE A N 1
ATOM 1630 C CA . ILE A 1 200 ? -6.962 -3.432 -8.745 1.00 58.91 200 ILE A CA 1
ATOM 1631 C C . ILE A 1 200 ? -7.687 -3.920 -10.001 1.00 58.91 200 ILE A C 1
ATOM 1633 O O . ILE A 1 200 ? -7.600 -3.289 -11.051 1.00 58.91 200 ILE A O 1
ATOM 1637 N N . ARG A 1 201 ? -8.426 -5.029 -9.888 1.00 58.25 201 ARG A N 1
ATOM 1638 C CA . ARG A 1 201 ? -9.231 -5.563 -10.984 1.00 58.25 201 ARG A CA 1
ATOM 1639 C C . ARG A 1 201 ? -10.296 -4.554 -11.422 1.00 58.25 201 ARG A C 1
ATOM 1641 O O . ARG A 1 201 ? -10.409 -4.276 -12.607 1.00 58.25 201 ARG A O 1
ATOM 1648 N N . ASP A 1 202 ? -11.039 -3.980 -10.487 1.00 54.09 202 ASP A N 1
ATOM 1649 C CA . ASP A 1 202 ? -12.155 -3.083 -10.778 1.00 54.09 202 ASP A CA 1
ATOM 1650 C C . ASP A 1 202 ? -11.667 -1.745 -11.389 1.00 54.09 202 ASP A C 1
ATOM 1652 O O . ASP A 1 202 ? -12.319 -1.237 -12.294 1.00 54.09 202 ASP A O 1
ATOM 1656 N N . GLU A 1 203 ? -10.478 -1.222 -11.035 1.00 53.59 203 GLU A N 1
ATOM 1657 C CA . GLU A 1 203 ? -9.861 -0.088 -11.764 1.00 53.59 203 GLU A CA 1
ATOM 1658 C C . GLU A 1 203 ? -9.489 -0.428 -13.210 1.00 53.59 203 GLU A C 1
ATOM 1660 O O . GLU A 1 203 ? -9.514 0.456 -14.068 1.00 53.59 203 GLU A O 1
ATOM 1665 N N . HIS A 1 204 ? -9.133 -1.6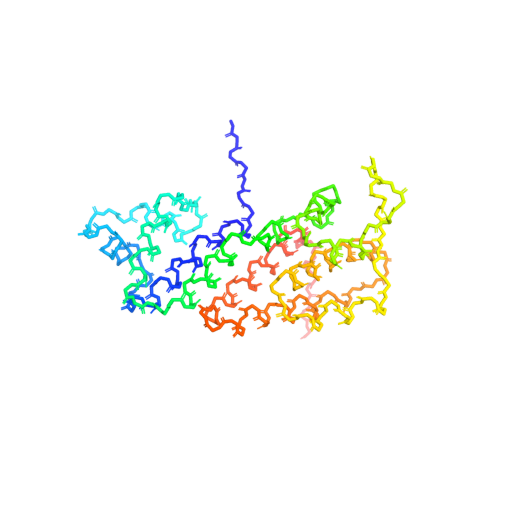84 -13.491 1.00 49.69 204 HIS A N 1
ATOM 1666 C CA . HIS A 1 204 ? -8.881 -2.137 -14.856 1.00 49.69 204 HIS A CA 1
ATOM 1667 C C . HIS A 1 204 ? -10.180 -2.241 -15.669 1.00 49.69 204 HIS A C 1
ATOM 1669 O O . HIS A 1 204 ? -10.182 -1.829 -16.826 1.00 49.69 204 HIS A O 1
ATOM 1675 N N . TYR A 1 205 ? -11.284 -2.702 -15.067 1.00 45.19 205 TYR A N 1
ATOM 1676 C CA . TYR A 1 205 ? -12.575 -2.843 -15.755 1.00 45.19 205 TYR A CA 1
ATOM 1677 C C . TYR A 1 205 ? -13.386 -1.541 -15.849 1.00 45.19 205 TYR A C 1
ATOM 1679 O O . TYR A 1 205 ? -14.066 -1.348 -16.845 1.00 45.19 205 TYR A O 1
ATOM 1687 N N . GLU A 1 206 ? -13.297 -0.609 -14.892 1.00 44.69 206 GLU A N 1
ATOM 1688 C CA . GLU A 1 206 ? -13.9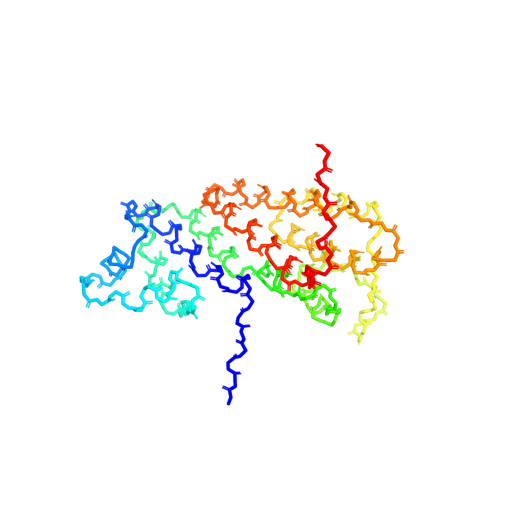63 0.708 -15.003 1.00 44.69 206 GLU A CA 1
ATOM 1689 C C . GLU A 1 206 ? -13.346 1.606 -16.097 1.00 44.69 206 GLU A C 1
ATOM 1691 O O . GLU A 1 206 ? -13.922 2.631 -16.453 1.00 44.69 206 GLU A O 1
ATOM 1696 N N . ARG A 1 207 ? -12.164 1.253 -16.620 1.00 47.12 207 ARG A N 1
ATOM 1697 C CA . ARG A 1 207 ? -11.484 1.969 -17.716 1.00 47.12 207 ARG A CA 1
ATOM 1698 C C . ARG A 1 207 ? -11.738 1.359 -19.088 1.00 47.12 207 ARG A C 1
ATOM 1700 O O . ARG A 1 207 ? -11.545 2.037 -20.095 1.00 47.12 207 ARG A O 1
ATOM 1707 N N . GLU A 1 208 ? -12.151 0.099 -19.128 1.00 39.75 208 GLU A N 1
ATOM 1708 C CA . GLU A 1 208 ? -12.749 -0.487 -20.313 1.00 39.75 208 GLU A CA 1
ATOM 1709 C C . GLU A 1 208 ? -14.237 -0.135 -20.274 1.00 39.75 208 GLU A C 1
ATOM 1711 O O . GLU A 1 208 ? -15.043 -0.862 -19.700 1.00 39.75 208 GLU A O 1
ATOM 1716 N N . ASP A 1 209 ? -14.618 0.991 -20.887 1.00 38.94 209 ASP A N 1
ATOM 1717 C CA . ASP A 1 209 ? -15.996 1.203 -21.335 1.00 38.94 209 ASP A CA 1
ATOM 1718 C C . ASP A 1 209 ? -16.329 0.116 -22.376 1.00 38.94 209 ASP A C 1
ATOM 1720 O O . ASP A 1 209 ? -16.404 0.356 -23.583 1.00 38.94 209 ASP A O 1
ATOM 1724 N N . TYR A 1 210 ? -16.549 -1.114 -21.913 1.00 36.81 210 TYR A N 1
ATOM 1725 C CA . TYR A 1 210 ? -17.413 -2.050 -22.599 1.00 36.81 210 TYR A CA 1
ATOM 1726 C C . TYR A 1 210 ? -18.812 -1.443 -22.528 1.00 36.81 210 TYR A C 1
ATOM 1728 O O . TYR A 1 210 ? -19.606 -1.733 -21.635 1.00 36.81 210 TYR A O 1
ATOM 1736 N N . SER A 1 211 ? -19.121 -0.580 -23.499 1.00 34.31 211 SER A N 1
ATOM 1737 C CA . SER A 1 211 ? -20.500 -0.437 -23.945 1.00 34.31 211 SER A CA 1
ATOM 1738 C C . SER A 1 211 ? -20.998 -1.848 -24.250 1.00 34.31 211 SER A C 1
ATOM 1740 O O . SER A 1 211 ? -20.419 -2.510 -25.117 1.00 34.31 211 SER A O 1
ATOM 1742 N N . PRO A 1 212 ? -22.059 -2.343 -23.596 1.00 37.25 212 PRO A N 1
ATOM 1743 C CA . PRO A 1 212 ? -22.718 -3.560 -24.027 1.00 37.25 212 PRO A CA 1
ATOM 1744 C C . PRO A 1 212 ? -23.541 -3.230 -25.281 1.00 37.25 212 PRO A C 1
ATOM 1746 O O . PRO A 1 212 ? -24.763 -3.311 -25.291 1.00 37.25 212 PRO A O 1
ATOM 1749 N N . SER A 1 213 ? -22.874 -2.819 -26.358 1.00 39.72 213 SER A N 1
ATOM 1750 C CA . SER A 1 213 ? -23.437 -2.747 -27.699 1.00 39.72 213 SER A CA 1
ATOM 1751 C C . SER A 1 213 ? -22.978 -3.984 -28.457 1.00 39.72 213 SER A C 1
ATOM 1753 O O . SER A 1 213 ? -22.086 -3.920 -29.296 1.00 39.72 213 SER A O 1
ATOM 1755 N N . ASN A 1 214 ? -23.520 -5.129 -28.055 1.00 31.67 214 ASN A N 1
ATOM 1756 C CA . ASN A 1 214 ? -23.910 -6.228 -28.933 1.00 31.67 214 ASN A CA 1
ATOM 1757 C C . ASN A 1 214 ? -24.447 -7.354 -28.056 1.00 31.67 214 ASN A C 1
ATOM 1759 O O . ASN A 1 214 ? -23.763 -8.318 -27.722 1.00 31.67 214 ASN A O 1
ATOM 1763 N N . SER A 1 215 ? -25.729 -7.234 -27.722 1.00 35.88 215 SER A N 1
ATOM 1764 C CA . SER A 1 215 ? -26.596 -8.387 -27.528 1.00 35.88 215 SER A CA 1
ATOM 1765 C C . SER A 1 215 ? -26.648 -9.193 -28.835 1.00 35.88 215 SER A C 1
ATOM 1767 O O . SER A 1 215 ? -27.622 -9.123 -29.585 1.00 35.88 215 SER A O 1
ATOM 1769 N N . ALA A 1 216 ? -25.581 -9.929 -29.145 1.00 31.84 216 ALA A N 1
ATOM 1770 C CA . ALA A 1 216 ? -25.656 -11.026 -30.091 1.00 31.84 216 ALA A CA 1
ATOM 1771 C C . ALA A 1 216 ? -26.229 -12.216 -29.324 1.00 31.84 216 ALA A C 1
ATOM 1773 O O . ALA A 1 216 ? -25.547 -12.903 -28.567 1.00 31.84 216 ALA A O 1
ATOM 1774 N N . ILE A 1 217 ? -27.539 -12.360 -29.489 1.00 40.66 217 ILE A N 1
ATOM 1775 C CA . ILE A 1 217 ? -28.322 -13.558 -29.226 1.00 40.66 217 ILE A CA 1
ATOM 1776 C C . ILE A 1 217 ? -27.500 -14.780 -29.652 1.00 40.66 217 ILE A C 1
ATOM 1778 O O . ILE A 1 217 ? -27.195 -14.937 -30.830 1.00 40.66 217 ILE A O 1
ATOM 1782 N N . PHE A 1 218 ? -27.175 -15.650 -28.701 1.00 27.86 218 PHE A N 1
ATOM 1783 C CA . PHE A 1 218 ? -26.836 -17.038 -28.988 1.00 27.86 218 PHE A CA 1
ATOM 1784 C C . PHE A 1 218 ? -27.734 -17.924 -28.131 1.00 27.86 218 PHE A C 1
ATOM 1786 O O . PHE A 1 218 ? -27.400 -18.327 -27.022 1.00 27.86 218 PHE A O 1
ATOM 1793 N N . THR A 1 219 ? -28.922 -18.172 -28.670 1.00 31.27 219 THR A N 1
ATOM 1794 C CA . THR A 1 219 ? -29.637 -19.432 -28.486 1.00 31.27 219 THR A CA 1
ATOM 1795 C C . THR A 1 219 ? -29.135 -20.404 -29.546 1.00 31.27 219 THR A C 1
ATOM 1797 O O . THR A 1 219 ? -29.286 -20.121 -30.735 1.00 31.27 219 THR A O 1
ATOM 1800 N N . CYS A 1 220 ? -28.588 -21.533 -29.105 1.00 34.28 220 CYS A N 1
ATOM 1801 C CA . CYS A 1 220 ? -28.679 -22.810 -29.803 1.00 34.28 220 CYS A CA 1
ATOM 1802 C C . CYS A 1 220 ? -29.224 -23.820 -28.795 1.00 34.28 220 CYS A C 1
ATOM 1804 O O . CYS A 1 220 ? -28.673 -23.852 -27.671 1.00 34.28 220 CYS A O 1
#

Organism: NCBI:txid1365257

pLDDT: mean 70.47, std 17.31, range [27.86, 89.5]

Sequence (220 aa):
MTQSKKSAIAKLKTPLLLKVVCHHANIAYTAPALAQYIHGIKEDSSPFKRLLDGKHNISKKTRASIFVKLARDASKSQLSDLEKLWDSILWDVLEVDINDQTKLAEIYKHFPLSLQKHVFEKQDLSGLKRRLPRTNEIPPIEHQYSLESFVFLIALSKEFIHKRYLQYQTVLEPALLRTLFVIWQFNPFSLISKELLSAIRDEHYEREDYSPSNSAIFTC